Protein AF-A0A257WEP5-F1 (afdb_monomer)

Radius of gyration: 19.82 Å; Cα contacts (8 Å, |Δi|>4): 264; chains: 1; bounding box: 50×32×52 Å

Nearest PDB structures (foldseek):
  1iib-assembly1_A  TM=5.369E-01  e=1.988E-01  Escherichia coli K-12
  2wy2-assembly1_D  TM=5.117E-01  e=1.988E-01  Escherichia coli
  5i45-assembly1_A  TM=4.792E-01  e=7.765E-01  Francisella tularensis subsp. tularensis SCHU S4
  3wwn-assembly1_A-2  TM=3.788E-01  e=1.305E+00  Thermus thermophilus HB27
  7bv3-assembly1_A  TM=2.380E-01  e=6.820E-01  Siraitia grosvenorii

Mean predicted aligned error: 5.16 Å

Secondary structure (DSSP, 8-state):
-PEEEEEEE-S-HHHHHHHHHHHHHHHHHSTTTEEEEEEETTGGGGTT-TT--PPPTT-SS-EEEE---GGGGGTTTS---TTHHHHHHHHHHHTS-----SSS------HHHHHSPPHHHHTT--S--EEE--EE-TT-GGGPPPHHHHHHHHHHTTTTS-EEE---TTSEE-PPSSEE-

Sequence (181 aa):
MPQKLRLKCFLSPGDIVMLTAAVRDLHLSHPEKFVTDVRTSSDALWDNNPYVRRLPDDASDVDHFEVHYPLIQQSNQRPYHFIHGFAQYLEERLQIRIPLTAFRGDIHLSAEEKCWASQVAELGYSGPFWLIVAGGKFDFTAKWWNPAHYQHVVDHFWGRVPFVQVGEKAHWRTPLKRVGS

Structure (mmCIF, N/CA/C/O backbone):
data_AF-A0A257WEP5-F1
#
_entry.id   AF-A0A257WEP5-F1
#
loop_
_atom_site.group_PDB
_atom_site.id
_atom_site.type_symbol
_atom_site.label_atom_id
_atom_site.label_alt_id
_atom_site.label_comp_id
_atom_site.label_asym_id
_atom_site.label_entity_id
_atom_site.label_seq_id
_atom_site.pdbx_PDB_ins_code
_atom_site.Cartn_x
_atom_site.Cartn_y
_atom_site.Cartn_z
_atom_site.occupancy
_atom_site.B_iso_or_equiv
_atom_site.auth_seq_id
_atom_site.auth_comp_id
_atom_site.auth_asym_id
_atom_site.auth_atom_id
_atom_site.pdbx_PDB_model_num
ATOM 1 N N . MET A 1 1 ? -26.403 2.847 16.090 1.00 81.81 1 MET A N 1
ATOM 2 C CA . MET A 1 1 ? -25.888 3.469 14.850 1.00 81.81 1 MET A CA 1
ATOM 3 C C . MET A 1 1 ? -24.431 3.060 14.701 1.00 81.81 1 MET A C 1
ATOM 5 O O . MET A 1 1 ? -23.796 2.908 15.742 1.00 81.81 1 MET A O 1
ATOM 9 N N . PRO A 1 2 ? -23.920 2.838 13.480 1.00 93.62 2 PRO A N 1
ATOM 10 C CA . PRO A 1 2 ? -22.512 2.507 13.288 1.00 93.62 2 PRO A CA 1
ATOM 11 C C . PRO A 1 2 ? -21.614 3.675 13.708 1.00 93.62 2 PRO A C 1
ATOM 13 O O . PRO A 1 2 ? -21.941 4.834 13.450 1.00 93.62 2 PRO A O 1
ATOM 16 N N . GLN A 1 3 ? -20.480 3.367 14.329 1.00 96.50 3 GLN A N 1
ATOM 17 C CA . GLN A 1 3 ? -19.457 4.350 14.678 1.00 96.50 3 GLN A CA 1
ATOM 18 C C . GLN A 1 3 ? -18.684 4.753 13.416 1.00 96.50 3 GLN A C 1
ATOM 20 O O . GLN A 1 3 ? -18.233 3.894 12.657 1.00 96.50 3 GLN A O 1
ATOM 25 N N . LYS A 1 4 ? -18.525 6.055 13.166 1.00 97.75 4 LYS A N 1
ATOM 26 C CA . LYS A 1 4 ? -17.784 6.549 12.001 1.00 97.75 4 LYS A CA 1
ATOM 27 C C . LYS A 1 4 ? -16.321 6.759 12.366 1.00 97.75 4 LYS A C 1
ATOM 29 O O . LYS A 1 4 ? -16.017 7.462 13.323 1.00 97.75 4 LYS A O 1
ATOM 34 N N . LEU A 1 5 ? -15.423 6.180 11.580 1.00 97.81 5 LEU A N 1
ATOM 35 C CA . LEU A 1 5 ? -13.981 6.267 11.783 1.00 97.81 5 LEU A CA 1
ATOM 36 C C . LEU A 1 5 ? -13.343 6.959 10.581 1.00 97.81 5 LEU A C 1
ATOM 38 O O . LEU A 1 5 ? -13.644 6.599 9.446 1.00 97.81 5 LEU A O 1
ATOM 42 N N . ARG A 1 6 ? -12.409 7.883 10.810 1.00 97.69 6 ARG A N 1
ATOM 43 C CA . ARG A 1 6 ? -11.517 8.419 9.777 1.00 97.69 6 ARG A CA 1
ATOM 44 C C . ARG A 1 6 ? -10.071 8.087 10.107 1.00 97.69 6 ARG A C 1
ATOM 46 O O . ARG A 1 6 ? -9.479 8.666 11.017 1.00 97.69 6 ARG A O 1
ATOM 53 N N . LEU A 1 7 ? -9.501 7.185 9.319 1.00 97.88 7 LEU A N 1
ATOM 54 C CA . LEU A 1 7 ? -8.135 6.699 9.454 1.00 97.88 7 LEU A CA 1
ATOM 55 C C . LEU A 1 7 ? -7.200 7.515 8.555 1.00 97.88 7 LEU A C 1
ATOM 57 O O . LEU A 1 7 ? -7.349 7.529 7.335 1.00 97.88 7 LEU A O 1
ATOM 61 N N . LYS A 1 8 ? -6.229 8.206 9.149 1.00 97.50 8 LYS A N 1
ATOM 62 C CA . LYS A 1 8 ? -5.206 8.979 8.438 1.00 97.50 8 LYS A CA 1
ATOM 63 C C . LYS A 1 8 ? -3.880 8.225 8.462 1.00 97.50 8 LYS A C 1
ATOM 65 O O . LYS A 1 8 ? -3.419 7.848 9.535 1.00 97.50 8 LYS A O 1
ATOM 70 N N . CYS A 1 9 ? -3.262 8.016 7.302 1.00 96.88 9 CYS A N 1
ATOM 71 C CA . CYS A 1 9 ? -1.950 7.372 7.204 1.00 96.88 9 CYS A CA 1
ATOM 72 C C . CYS A 1 9 ? -1.184 7.874 5.973 1.00 96.88 9 CYS A C 1
ATOM 74 O O . CYS A 1 9 ? -1.486 7.500 4.843 1.00 96.88 9 CYS A O 1
ATOM 76 N N . PHE A 1 10 ? -0.168 8.711 6.186 1.00 95.50 10 PHE A N 1
ATOM 77 C CA . PHE A 1 10 ? 0.614 9.338 5.110 1.00 95.50 10 PHE A CA 1
ATOM 78 C C . PHE A 1 10 ? 1.976 8.661 4.884 1.00 95.50 10 PHE A C 1
ATOM 80 O O . PHE A 1 10 ? 2.953 9.305 4.509 1.00 95.50 10 PHE A O 1
ATOM 87 N N . LEU A 1 11 ? 2.047 7.353 5.143 1.00 93.12 11 LEU A N 1
ATOM 88 C CA . LEU A 1 11 ? 3.265 6.547 5.015 1.00 93.12 11 LEU A CA 1
ATOM 89 C C . LEU A 1 11 ? 3.455 6.040 3.579 1.00 93.12 11 LEU A C 1
ATOM 91 O O . LEU A 1 11 ? 2.902 6.609 2.643 1.00 93.12 11 LEU A O 1
ATOM 95 N N . SER A 1 12 ? 4.320 5.052 3.345 1.00 91.12 12 SER A N 1
ATOM 96 C CA . SER A 1 12 ? 4.567 4.582 1.978 1.00 91.12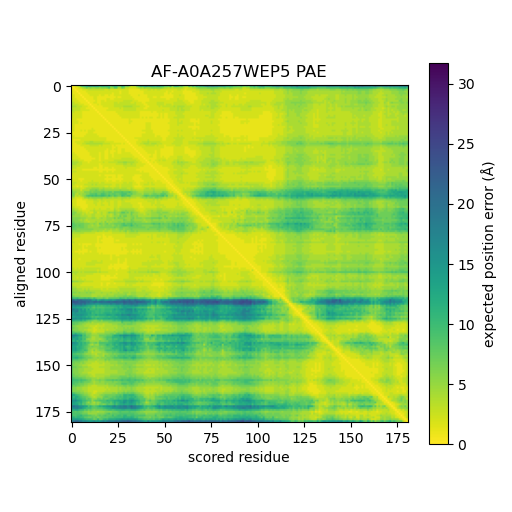 12 SER A CA 1
ATOM 97 C C . SER A 1 12 ? 3.403 3.728 1.447 1.00 91.12 12 SER A C 1
ATOM 99 O O . SER A 1 12 ? 2.673 3.140 2.247 1.00 91.12 12 SER A O 1
ATOM 101 N N . PRO A 1 13 ? 3.253 3.581 0.114 1.00 93.56 13 PRO A N 1
ATOM 102 C CA . PRO A 1 13 ? 2.218 2.723 -0.464 1.00 93.56 13 PRO A CA 1
ATOM 103 C C . PRO A 1 13 ? 2.243 1.294 0.101 1.00 93.56 13 PRO A C 1
ATOM 105 O O . PRO A 1 13 ? 1.196 0.721 0.379 1.00 93.56 13 PRO A O 1
ATOM 108 N N . GLY A 1 14 ? 3.435 0.734 0.342 1.00 92.88 14 GLY A N 1
ATOM 109 C CA . GLY A 1 14 ? 3.582 -0.604 0.925 1.00 92.88 14 GLY A CA 1
ATOM 110 C C . GLY A 1 14 ? 3.019 -0.716 2.346 1.00 92.88 14 GLY A C 1
ATOM 111 O O . GLY A 1 14 ? 2.432 -1.741 2.687 1.00 92.88 14 GLY A O 1
ATOM 112 N N . ASP A 1 15 ? 3.135 0.344 3.150 1.00 95.38 15 ASP A N 1
ATOM 113 C CA . ASP A 1 15 ? 2.540 0.394 4.490 1.00 95.38 15 ASP A CA 1
ATOM 114 C C . ASP A 1 15 ? 1.015 0.511 4.390 1.00 95.38 15 ASP A C 1
ATOM 116 O O . ASP A 1 15 ? 0.286 -0.200 5.077 1.00 95.38 15 ASP A O 1
ATOM 120 N N . ILE A 1 16 ? 0.517 1.348 3.476 1.00 97.38 16 I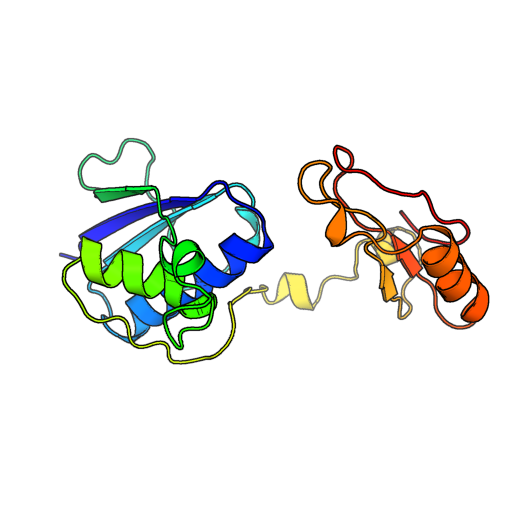LE A N 1
ATOM 121 C CA . ILE A 1 16 ? -0.924 1.526 3.248 1.00 97.38 16 ILE A CA 1
ATOM 122 C C . ILE A 1 16 ? -1.582 0.211 2.814 1.00 97.38 16 ILE A C 1
ATOM 124 O O . ILE A 1 16 ? -2.657 -0.110 3.312 1.00 97.38 16 ILE A O 1
ATOM 128 N N . VAL A 1 17 ? -0.924 -0.604 1.983 1.00 97.50 17 VAL A N 1
ATOM 129 C CA . VAL A 1 17 ? -1.424 -1.948 1.631 1.00 97.50 17 VAL A CA 1
ATOM 130 C C . VAL A 1 17 ? -1.576 -2.841 2.872 1.00 97.50 17 VAL A C 1
ATOM 132 O O . VAL A 1 17 ? -2.491 -3.654 2.937 1.00 97.50 17 VAL A O 1
ATOM 135 N N . MET A 1 18 ? -0.735 -2.702 3.900 1.00 97.62 18 MET A N 1
ATOM 136 C CA . MET A 1 18 ? -0.940 -3.434 5.160 1.00 97.62 18 MET A CA 1
ATOM 137 C C . MET A 1 18 ? -2.101 -2.872 5.985 1.00 97.62 18 MET A C 1
ATOM 139 O O . MET A 1 18 ? -2.792 -3.638 6.657 1.00 97.62 18 MET A O 1
ATOM 143 N N . LEU A 1 19 ? -2.365 -1.564 5.914 1.00 98.19 19 LEU A N 1
ATOM 144 C CA . LEU A 1 19 ? -3.546 -0.965 6.541 1.00 98.19 19 LEU A CA 1
ATOM 145 C C . LEU A 1 19 ? -4.848 -1.520 5.939 1.00 98.19 19 LEU A C 1
ATOM 147 O O . LEU A 1 19 ? -5.811 -1.719 6.682 1.00 98.19 19 LEU A O 1
ATOM 151 N N . THR A 1 20 ? -4.885 -1.844 4.640 1.00 98.31 20 THR A N 1
ATOM 152 C CA . THR A 1 20 ? -6.089 -2.430 4.021 1.00 98.31 20 THR A CA 1
ATOM 153 C C . THR A 1 20 ? -6.445 -3.800 4.611 1.00 98.31 20 THR A C 1
ATOM 155 O O . THR A 1 20 ? -7.627 -4.074 4.807 1.00 98.31 20 THR A O 1
ATOM 158 N N . ALA A 1 21 ? -5.458 -4.607 5.028 1.00 98.19 21 ALA A N 1
ATOM 159 C CA . ALA A 1 21 ? -5.703 -5.861 5.753 1.00 98.19 21 ALA A CA 1
ATOM 160 C C . ALA A 1 21 ? -6.408 -5.628 7.100 1.00 98.19 21 ALA A C 1
ATOM 162 O O . ALA A 1 21 ? -7.375 -6.315 7.425 1.00 98.19 21 ALA A O 1
ATOM 163 N N . ALA A 1 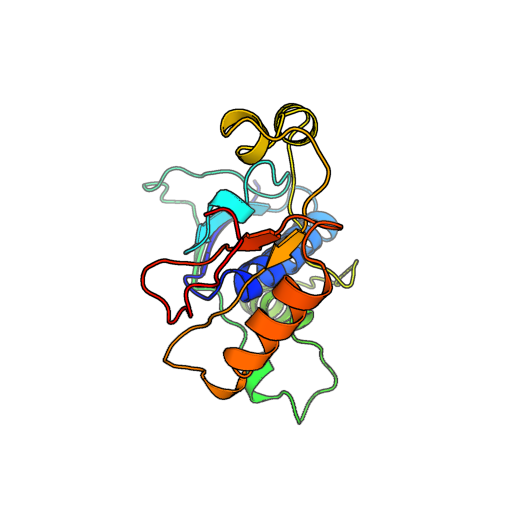22 ? -5.953 -4.631 7.867 1.00 98.12 22 ALA A N 1
ATOM 164 C CA . ALA A 1 22 ? -6.561 -4.286 9.150 1.00 98.12 22 ALA A CA 1
ATOM 165 C C . ALA A 1 22 ? -7.998 -3.766 8.982 1.00 98.12 22 ALA A C 1
ATOM 167 O O . ALA A 1 22 ? -8.867 -4.115 9.777 1.00 98.12 22 ALA A O 1
ATOM 168 N N . VAL A 1 23 ? -8.264 -2.972 7.938 1.00 98.31 23 VAL A N 1
ATOM 169 C CA . VAL A 1 23 ? -9.617 -2.478 7.636 1.00 98.31 23 VAL A CA 1
ATOM 170 C C . VAL A 1 23 ? -10.537 -3.609 7.177 1.00 98.31 23 VAL A C 1
ATOM 172 O O . VAL A 1 23 ? -11.643 -3.713 7.700 1.00 98.31 23 VAL A O 1
ATOM 175 N N . ARG A 1 24 ? -10.091 -4.496 6.274 1.00 98.62 24 ARG A N 1
ATOM 176 C CA . ARG A 1 24 ? -10.857 -5.698 5.902 1.00 98.62 24 ARG A CA 1
ATOM 177 C C . ARG A 1 24 ? -11.272 -6.464 7.154 1.00 98.62 24 ARG A C 1
ATOM 179 O O . ARG A 1 24 ? -12.453 -6.723 7.365 1.00 98.62 24 ARG A O 1
ATOM 186 N N . ASP A 1 25 ? -10.302 -6.812 7.994 1.00 98.56 25 ASP A N 1
ATOM 187 C CA . ASP A 1 25 ? -10.548 -7.700 9.126 1.00 98.56 25 ASP A CA 1
ATOM 188 C C . ASP A 1 25 ? -11.327 -7.009 10.258 1.00 98.56 25 ASP A C 1
ATOM 190 O O . ASP A 1 25 ? -12.069 -7.675 10.981 1.00 98.56 25 ASP A O 1
ATOM 194 N N . LEU A 1 26 ? -11.273 -5.674 10.361 1.00 98.50 26 LEU A N 1
ATOM 195 C CA . LEU A 1 26 ? -12.170 -4.888 11.215 1.00 98.50 26 LEU A CA 1
ATOM 196 C C . LEU A 1 26 ? -13.635 -5.096 10.812 1.00 98.50 26 LEU A C 1
ATOM 198 O O . LEU A 1 26 ? -14.471 -5.382 11.668 1.00 98.50 26 LEU A O 1
ATOM 202 N N . HIS A 1 27 ? -13.942 -4.985 9.519 1.00 98.44 27 HIS A N 1
ATOM 203 C CA . HIS A 1 27 ? -15.311 -5.118 9.009 1.00 98.44 27 HIS A CA 1
ATOM 204 C C . HIS A 1 27 ? -15.801 -6.564 8.984 1.00 98.44 27 HIS A C 1
ATOM 206 O O . HIS A 1 27 ? -16.978 -6.808 9.237 1.00 98.44 27 HIS A O 1
ATOM 212 N N . LEU A 1 28 ? -14.911 -7.531 8.742 1.00 98.19 28 LEU A N 1
ATOM 213 C CA . LEU A 1 28 ? -15.260 -8.952 8.828 1.00 98.19 28 LEU A CA 1
ATOM 214 C C . LEU A 1 28 ? -15.554 -9.393 10.267 1.00 98.19 28 LEU A C 1
ATOM 216 O O . LEU A 1 28 ? -16.472 -10.181 10.485 1.00 98.19 28 LEU A O 1
ATOM 220 N N . SER A 1 29 ? -14.790 -8.903 11.250 1.00 98.19 29 SER A N 1
ATOM 221 C CA . SER A 1 29 ? -14.983 -9.283 12.658 1.00 98.19 29 SER A CA 1
ATOM 222 C C . SER A 1 29 ? -16.066 -8.477 13.377 1.00 98.19 29 SER A C 1
ATOM 224 O O . SER A 1 29 ? -16.624 -8.965 14.359 1.00 98.19 29 SER A O 1
ATOM 226 N N . HIS A 1 30 ? -16.410 -7.285 12.875 1.00 97.94 30 HIS A N 1
ATOM 227 C CA . HIS A 1 30 ? -17.481 -6.439 13.416 1.00 97.94 30 HIS A CA 1
ATOM 228 C C . HIS A 1 30 ? -18.417 -5.914 12.314 1.00 97.94 30 HIS A C 1
ATOM 230 O O . HIS A 1 30 ? -18.426 -4.704 12.050 1.00 97.94 30 HIS A O 1
ATOM 236 N N . PRO A 1 31 ? -19.225 -6.788 11.681 1.00 97.25 31 PRO A N 1
ATOM 237 C CA . PRO A 1 31 ? -20.124 -6.386 10.605 1.00 97.25 31 PRO A CA 1
ATOM 238 C C . PRO A 1 31 ? -21.047 -5.244 11.030 1.00 97.25 31 PRO A C 1
ATOM 240 O O . PRO A 1 31 ? -21.599 -5.260 12.130 1.00 97.25 31 PRO A O 1
ATOM 243 N N . GLU A 1 32 ? -21.191 -4.241 10.160 1.00 95.56 32 GLU A N 1
ATOM 244 C CA . GLU A 1 32 ? -22.099 -3.091 10.325 1.00 95.56 32 GLU A CA 1
ATOM 245 C C . GLU A 1 32 ? -21.853 -2.216 11.569 1.00 95.56 32 GLU A C 1
ATOM 247 O O . GLU A 1 32 ? -22.587 -1.256 11.810 1.00 95.56 32 GLU A O 1
ATOM 252 N N . LYS A 1 33 ? -20.809 -2.491 12.359 1.00 97.62 33 LYS A N 1
ATOM 253 C CA . LYS A 1 33 ? -20.483 -1.712 13.559 1.00 97.62 33 LYS A CA 1
ATOM 254 C C . LYS A 1 33 ? -19.786 -0.397 13.224 1.00 97.62 33 LYS A C 1
ATOM 256 O O . LYS A 1 33 ? -19.921 0.570 13.974 1.00 97.62 33 LYS A O 1
ATOM 261 N N . PHE A 1 34 ? -19.065 -0.356 12.105 1.00 97.88 34 PHE A N 1
ATOM 262 C CA . PHE A 1 34 ? -18.237 0.775 11.707 1.00 97.88 34 PHE A CA 1
ATOM 263 C C . PHE A 1 34 ? -18.582 1.278 10.306 1.00 97.88 34 PHE A C 1
ATOM 265 O O . PHE A 1 34 ? -18.922 0.505 9.415 1.00 97.88 34 PHE A O 1
ATOM 272 N N . VAL A 1 35 ? -18.435 2.585 10.095 1.00 97.69 35 VAL A N 1
ATOM 273 C CA . VAL A 1 35 ? -18.309 3.192 8.764 1.00 97.69 35 VAL A CA 1
ATOM 274 C C . VAL A 1 35 ? -16.918 3.798 8.690 1.00 97.69 35 VAL A C 1
ATOM 276 O O . VAL A 1 35 ? -16.618 4.741 9.419 1.00 97.69 35 VAL A O 1
ATOM 279 N N . THR A 1 36 ? -16.057 3.243 7.841 1.00 98.00 36 THR A N 1
ATOM 280 C CA . THR A 1 36 ? -14.642 3.621 7.794 1.00 98.00 36 THR A CA 1
ATOM 281 C C . THR A 1 36 ? -14.347 4.492 6.586 1.00 98.00 36 THR A C 1
ATOM 283 O O . THR A 1 36 ? -14.645 4.133 5.453 1.00 98.00 36 THR A O 1
ATOM 286 N N . ASP A 1 37 ? -13.709 5.621 6.844 1.00 97.88 37 ASP A N 1
ATOM 287 C CA . ASP A 1 37 ? -13.145 6.535 5.867 1.00 97.88 37 ASP A CA 1
ATOM 288 C C . ASP A 1 37 ? -11.622 6.559 6.010 1.00 97.88 37 ASP A C 1
ATOM 290 O O . ASP A 1 37 ? -11.087 6.399 7.110 1.00 97.88 37 ASP A O 1
ATOM 294 N N . VAL A 1 38 ? -10.913 6.793 4.911 1.00 97.62 38 VAL A N 1
ATOM 295 C CA . VAL A 1 38 ? -9.447 6.796 4.872 1.00 97.62 38 VAL A CA 1
ATOM 296 C C . VAL A 1 38 ? -8.920 8.074 4.220 1.00 97.62 38 VAL A C 1
ATOM 298 O O . VAL A 1 38 ? -9.535 8.645 3.317 1.00 97.62 38 VAL A O 1
ATOM 301 N N . ARG A 1 39 ? -7.785 8.572 4.714 1.00 96.25 39 ARG A N 1
ATOM 302 C CA . ARG A 1 39 ? -7.027 9.691 4.133 1.00 96.25 39 ARG A CA 1
ATOM 303 C C . ARG A 1 39 ? -5.559 9.297 4.107 1.00 96.25 39 ARG A C 1
ATOM 305 O O . ARG A 1 39 ? -4.937 9.190 5.166 1.00 96.25 39 ARG A O 1
ATOM 312 N N . THR A 1 40 ? -5.014 9.049 2.927 1.00 96.62 40 THR A N 1
ATOM 313 C CA . THR A 1 40 ? -3.680 8.471 2.792 1.00 96.62 40 THR A CA 1
ATOM 314 C C . THR A 1 40 ? -2.838 9.171 1.733 1.00 96.62 40 THR A C 1
ATOM 316 O O . THR A 1 40 ? -3.324 9.971 0.943 1.00 96.62 40 THR A O 1
ATOM 319 N N . SER A 1 41 ? -1.537 8.888 1.716 1.00 93.88 41 SER A N 1
ATOM 320 C CA . SER A 1 41 ? -0.633 9.357 0.653 1.00 93.88 41 SER A CA 1
ATOM 321 C C . SER A 1 41 ? -0.811 8.586 -0.666 1.00 93.88 41 SER A C 1
ATOM 323 O O . SER A 1 41 ? -0.173 8.913 -1.663 1.00 93.88 41 SER A O 1
ATOM 325 N N . SER A 1 42 ? -1.624 7.525 -0.682 1.00 93.50 42 SER A N 1
ATOM 326 C CA . SER A 1 42 ? -1.859 6.651 -1.837 1.00 93.50 42 SER A CA 1
ATOM 327 C C . SER A 1 42 ? -3.335 6.262 -1.904 1.00 93.50 42 SER A C 1
ATOM 329 O O . SER A 1 42 ? -3.679 5.084 -1.849 1.00 93.50 42 SER A O 1
ATOM 331 N N . ASP A 1 43 ? -4.202 7.275 -1.997 1.00 93.62 43 ASP A N 1
ATOM 332 C CA . ASP A 1 43 ? -5.661 7.113 -1.932 1.00 93.62 43 ASP A CA 1
ATOM 333 C C . ASP A 1 43 ? -6.207 6.143 -2.990 1.00 93.62 43 ASP A C 1
ATOM 335 O O . ASP A 1 43 ? -7.094 5.358 -2.670 1.00 93.62 43 ASP A O 1
ATOM 339 N N . ALA A 1 44 ? -5.602 6.093 -4.181 1.00 94.00 44 ALA A N 1
ATOM 340 C CA . ALA A 1 44 ? -6.001 5.175 -5.253 1.00 94.00 44 ALA A CA 1
ATOM 341 C C . ALA A 1 44 ? -5.917 3.681 -4.872 1.00 94.00 44 ALA A C 1
ATOM 343 O O . ALA A 1 44 ? -6.590 2.847 -5.465 1.00 94.00 44 ALA A O 1
ATOM 344 N N . LEU A 1 45 ? -5.129 3.304 -3.853 1.00 96.31 45 LEU A N 1
ATOM 345 C CA . LEU A 1 45 ? -5.105 1.918 -3.355 1.00 96.31 45 LEU A CA 1
ATOM 346 C C . LEU A 1 45 ? -6.433 1.488 -2.713 1.00 96.31 45 LEU A C 1
ATOM 348 O O . LEU A 1 45 ? -6.676 0.293 -2.538 1.00 96.31 45 LEU A O 1
ATOM 352 N N . TRP A 1 46 ? -7.262 2.455 -2.326 1.00 97.31 46 TRP A N 1
ATOM 353 C CA . TRP A 1 46 ? -8.557 2.238 -1.695 1.00 97.31 46 TRP A CA 1
ATOM 354 C C . TRP A 1 46 ? -9.722 2.309 -2.676 1.00 97.31 46 TRP A C 1
ATOM 356 O O . TRP A 1 46 ? -10.862 2.071 -2.268 1.00 97.31 46 TRP A O 1
ATOM 366 N N . ASP A 1 47 ? -9.458 2.607 -3.948 1.00 95.56 47 ASP A N 1
ATOM 367 C CA . ASP A 1 47 ? -10.491 2.617 -4.972 1.00 95.56 47 ASP A CA 1
ATOM 368 C C . ASP A 1 47 ? -11.168 1.244 -5.040 1.00 95.56 47 ASP A C 1
ATOM 370 O O . ASP A 1 47 ? -10.545 0.194 -4.866 1.00 95.56 47 ASP A O 1
ATOM 374 N N . ASN A 1 48 ? -12.493 1.263 -5.201 1.00 96.69 48 ASN A N 1
ATOM 375 C CA . ASN A 1 48 ? -13.356 0.078 -5.228 1.00 96.69 48 ASN A CA 1
ATOM 376 C C . ASN A 1 48 ? -13.274 -0.838 -3.989 1.00 96.69 48 ASN A C 1
ATOM 378 O O . ASN A 1 48 ? -13.811 -1.950 -4.012 1.00 96.69 48 ASN A O 1
ATOM 382 N N . ASN A 1 49 ? -12.627 -0.411 -2.900 1.00 97.94 49 ASN A N 1
ATOM 383 C CA . ASN A 1 49 ? -12.536 -1.216 -1.692 1.00 97.94 49 ASN A CA 1
ATOM 384 C C . ASN A 1 49 ? -13.901 -1.230 -0.966 1.00 97.94 49 ASN A C 1
ATOM 386 O O . ASN A 1 49 ? -14.404 -0.175 -0.577 1.00 97.94 49 ASN A O 1
ATOM 390 N N . PRO A 1 50 ? -14.521 -2.408 -0.756 1.00 97.31 50 PRO A N 1
ATOM 391 C CA . PRO A 1 50 ? -15.889 -2.507 -0.242 1.00 97.31 50 PRO A CA 1
ATOM 392 C C . PRO A 1 50 ? -16.022 -2.127 1.239 1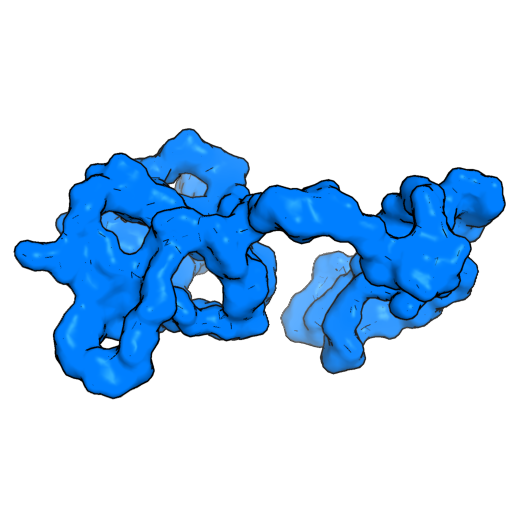.00 97.31 50 PRO A C 1
ATOM 394 O O . PRO A 1 50 ? -17.137 -1.957 1.728 1.00 97.31 50 PRO A O 1
ATOM 397 N N . TYR A 1 51 ? -14.906 -2.005 1.959 1.00 98.00 51 TYR A N 1
ATOM 398 C CA . TYR A 1 51 ? -14.878 -1.739 3.398 1.00 98.00 51 TYR A CA 1
ATOM 399 C C . TYR A 1 51 ? -14.706 -0.257 3.741 1.00 98.00 51 TYR A C 1
ATOM 401 O O . TYR A 1 51 ? -14.690 0.108 4.918 1.00 98.00 51 TYR A O 1
ATOM 409 N N . VAL A 1 52 ? -14.565 0.609 2.736 1.00 97.62 52 VAL A N 1
ATOM 410 C CA . VAL A 1 52 ? -14.384 2.047 2.943 1.00 97.62 52 VAL A CA 1
ATOM 411 C C . VAL A 1 52 ? -15.475 2.855 2.261 1.00 97.62 52 VAL A C 1
ATOM 413 O O . VAL A 1 52 ? -16.025 2.487 1.225 1.00 97.62 52 VAL A O 1
ATOM 416 N N . ARG A 1 53 ? -15.792 4.000 2.857 1.00 95.62 53 ARG A N 1
ATOM 417 C CA . ARG A 1 53 ? -16.707 4.992 2.305 1.00 95.62 53 ARG A CA 1
ATOM 418 C C . ARG A 1 53 ? -16.168 6.379 2.612 1.00 95.62 53 ARG A C 1
ATOM 420 O O . ARG A 1 53 ? -15.892 6.692 3.767 1.00 95.62 53 ARG A O 1
ATOM 427 N N . ARG A 1 54 ? -16.095 7.234 1.590 1.00 94.38 54 ARG A N 1
ATOM 428 C CA . ARG A 1 54 ? -15.740 8.643 1.778 1.00 94.38 54 ARG A CA 1
ATOM 429 C C . ARG A 1 54 ? -16.796 9.319 2.653 1.00 94.38 54 ARG A C 1
ATOM 431 O O . ARG A 1 54 ? -17.975 9.334 2.304 1.00 94.38 54 ARG A O 1
ATOM 438 N N . LEU A 1 55 ? -16.375 9.871 3.786 1.00 95.19 55 LEU A N 1
ATOM 439 C CA . LEU A 1 55 ? -17.226 10.694 4.645 1.00 95.19 55 LEU A CA 1
ATOM 440 C C . LEU A 1 55 ? -16.999 12.185 4.337 1.00 95.19 55 LEU A C 1
ATOM 442 O O . LEU A 1 55 ? -15.893 12.532 3.903 1.00 95.19 55 LEU A O 1
ATOM 446 N N . PRO A 1 56 ? -17.991 13.066 4.586 1.00 93.31 56 PRO A N 1
ATOM 447 C CA . PRO A 1 56 ? -17.824 14.516 4.460 1.00 93.31 56 PRO A CA 1
ATOM 448 C C . PRO A 1 56 ? -16.675 15.024 5.331 1.00 93.31 56 PRO A C 1
ATOM 450 O O . PRO A 1 56 ? -16.462 14.527 6.442 1.00 93.31 56 PRO A O 1
ATOM 453 N N . ASP A 1 57 ? -15.897 15.980 4.834 1.00 89.19 57 ASP A N 1
ATOM 454 C CA . ASP A 1 57 ? -14.718 16.469 5.557 1.00 89.19 57 ASP A CA 1
ATOM 455 C C . ASP A 1 57 ? -15.092 17.251 6.829 1.00 89.19 57 ASP A C 1
ATOM 457 O O . ASP A 1 57 ? -14.340 17.214 7.800 1.00 89.19 57 ASP A O 1
ATOM 461 N N . ASP A 1 58 ? -16.278 17.857 6.854 1.00 88.75 58 ASP A N 1
ATOM 462 C CA . ASP A 1 58 ? -16.861 18.650 7.942 1.00 88.75 58 ASP A CA 1
ATOM 463 C C . ASP A 1 58 ? -17.777 17.851 8.891 1.00 88.75 58 ASP A C 1
ATOM 465 O O . ASP A 1 58 ? -18.402 18.426 9.783 1.00 88.75 58 ASP A O 1
ATOM 469 N N . ALA A 1 59 ? -17.860 16.527 8.730 1.00 87.88 59 ALA A N 1
ATOM 470 C CA . ALA A 1 59 ? -18.670 15.682 9.601 1.00 87.88 59 ALA A CA 1
ATOM 471 C C . ALA A 1 59 ? -18.150 15.723 11.051 1.00 87.88 59 ALA A C 1
ATOM 473 O O . ALA A 1 59 ? -17.025 15.312 11.332 1.00 87.88 59 ALA A O 1
ATOM 474 N N . SER A 1 60 ? -18.990 16.196 11.974 1.00 87.38 60 SER A N 1
ATOM 475 C CA . SER A 1 60 ? -18.654 16.338 13.396 1.00 87.38 60 SER A CA 1
ATOM 476 C C . SER A 1 60 ? -18.771 15.036 14.195 1.00 87.38 60 SER A C 1
ATOM 478 O O . SER A 1 60 ? -18.255 14.956 15.306 1.00 87.38 60 SER A O 1
ATOM 480 N N . ASP A 1 61 ? -19.424 14.012 13.641 1.00 93.25 61 ASP A N 1
ATOM 481 C CA . ASP A 1 61 ? -19.684 12.722 14.285 1.00 93.25 61 ASP A CA 1
ATOM 482 C C . ASP A 1 61 ? -18.718 11.619 13.822 1.00 93.25 61 ASP A C 1
ATOM 484 O O . ASP A 1 61 ? -19.120 10.472 13.622 1.00 93.25 61 ASP A O 1
ATOM 488 N N . VAL A 1 62 ? -17.445 11.970 13.611 1.00 96.19 62 VAL A N 1
ATOM 489 C CA . VAL A 1 62 ? -16.408 11.062 13.101 1.00 96.19 62 VAL A CA 1
ATOM 490 C C . VAL A 1 62 ? -15.213 11.030 14.043 1.00 96.19 62 VAL A C 1
ATOM 492 O O . VAL A 1 62 ? -14.600 12.057 14.321 1.00 96.19 62 VAL A O 1
ATOM 495 N N . ASP A 1 63 ? -14.825 9.833 14.474 1.00 95.50 63 ASP A N 1
ATOM 496 C CA . ASP A 1 63 ? -13.616 9.646 15.266 1.00 95.50 63 ASP A CA 1
ATOM 497 C C . ASP A 1 63 ? -12.387 9.621 14.358 1.00 95.50 63 ASP A C 1
ATOM 499 O O . ASP A 1 63 ? -12.275 8.811 13.434 1.00 95.50 63 ASP A O 1
ATOM 503 N N . HIS A 1 64 ? -11.437 10.511 14.628 1.00 95.31 64 HIS A N 1
ATOM 504 C CA . HIS A 1 64 ? -10.224 10.650 13.833 1.00 95.31 64 HIS A CA 1
ATOM 505 C C . HIS A 1 64 ? -9.051 9.899 14.462 1.00 95.31 64 HIS A C 1
ATOM 507 O O . HIS A 1 64 ? -8.662 10.170 15.597 1.00 95.31 64 HIS A O 1
ATOM 513 N N . PHE A 1 65 ? -8.422 9.023 13.681 1.00 95.44 65 PHE A N 1
ATOM 514 C CA . PHE A 1 65 ? -7.220 8.300 14.081 1.00 95.44 65 PHE A CA 1
ATOM 515 C C . PHE A 1 65 ? -6.092 8.588 13.103 1.00 95.44 65 PHE A C 1
ATOM 517 O O . PHE A 1 65 ? -6.204 8.289 11.917 1.00 95.44 65 PHE A O 1
ATOM 524 N N . GLU A 1 66 ? -4.987 9.128 13.601 1.00 96.44 66 GLU A N 1
ATOM 525 C CA . GLU A 1 66 ? -3.711 9.011 12.905 1.00 96.44 66 GLU A CA 1
ATOM 526 C C . GLU A 1 66 ? -3.160 7.618 13.199 1.00 96.44 66 GLU A C 1
ATOM 528 O O . GLU A 1 66 ? -2.851 7.287 14.344 1.00 96.44 66 GLU A O 1
ATOM 533 N N . VAL A 1 67 ? -3.172 6.749 12.191 1.00 95.31 67 VAL A N 1
ATOM 534 C CA . VAL A 1 67 ? -2.914 5.328 12.408 1.00 95.31 67 VAL A CA 1
ATOM 535 C C . VAL A 1 67 ? -1.418 5.068 12.355 1.00 95.31 67 VAL A C 1
ATOM 537 O O . VAL A 1 67 ? -0.736 5.423 11.392 1.00 95.31 67 VAL A O 1
ATOM 540 N N . HIS A 1 68 ? -0.922 4.387 13.381 1.00 92.06 68 HIS A N 1
ATOM 541 C CA . HIS A 1 68 ? 0.479 4.013 13.514 1.00 92.06 68 HIS A CA 1
ATOM 542 C C . HIS A 1 68 ? 0.624 2.491 13.633 1.00 92.06 68 HIS A C 1
ATOM 544 O O . HIS A 1 68 ? -0.350 1.767 13.822 1.00 92.06 68 HIS A O 1
ATOM 550 N N . TYR A 1 69 ? 1.864 2.005 13.567 1.00 91.50 69 TYR A N 1
ATOM 551 C CA . TYR A 1 69 ? 2.216 0.610 13.849 1.00 91.50 69 TYR A CA 1
ATOM 552 C C . TYR A 1 69 ? 3.413 0.531 14.814 1.00 91.50 69 TYR A C 1
ATOM 554 O O . TYR A 1 69 ? 4.518 0.166 14.415 1.00 91.50 69 TYR A O 1
ATOM 562 N N . PRO A 1 70 ? 3.241 0.827 16.116 1.00 90.25 70 PRO A N 1
ATOM 563 C CA . PRO A 1 70 ? 4.338 0.751 17.091 1.00 90.25 70 PRO A CA 1
ATOM 564 C C . PRO A 1 70 ? 5.062 -0.607 17.110 1.00 90.25 70 PRO A C 1
ATOM 566 O O . PRO A 1 70 ? 6.231 -0.681 17.486 1.00 90.25 70 PRO A O 1
ATOM 569 N N . LEU A 1 71 ? 4.393 -1.665 16.634 1.00 91.19 71 LEU A N 1
ATOM 570 C CA . LEU A 1 71 ? 4.932 -3.013 16.476 1.00 91.19 71 LEU A CA 1
ATOM 571 C C . LEU A 1 71 ? 6.305 -3.071 15.782 1.00 91.19 71 LEU A C 1
ATOM 573 O O . LEU A 1 71 ? 7.110 -3.928 16.138 1.00 91.19 71 LEU A O 1
ATOM 577 N N . ILE A 1 72 ? 6.615 -2.177 14.835 1.00 86.75 72 ILE A N 1
ATOM 578 C CA . ILE A 1 72 ? 7.917 -2.199 14.138 1.00 86.75 72 ILE A CA 1
ATOM 579 C C . ILE A 1 72 ? 9.105 -2.049 15.102 1.00 86.75 72 ILE A C 1
ATOM 581 O O . ILE A 1 72 ? 10.156 -2.656 14.890 1.00 86.75 72 ILE A O 1
ATOM 585 N N . GLN A 1 73 ? 8.903 -1.325 16.208 1.00 90.12 73 GLN A N 1
ATOM 586 C CA . GLN A 1 73 ? 9.904 -1.115 17.259 1.00 90.12 73 GLN A CA 1
ATOM 587 C C . GLN A 1 73 ? 10.129 -2.361 18.132 1.00 90.12 73 GLN A C 1
ATOM 589 O O . GLN A 1 73 ? 11.017 -2.381 18.977 1.00 90.12 73 GLN A O 1
ATOM 594 N N . GLN A 1 74 ? 9.322 -3.405 17.931 1.00 90.25 74 GLN A N 1
ATOM 595 C CA . GLN A 1 74 ? 9.353 -4.672 18.664 1.00 90.25 74 GLN A CA 1
ATOM 596 C C . GLN A 1 74 ? 9.628 -5.858 17.721 1.00 90.25 74 GLN A C 1
ATOM 598 O O . GLN A 1 74 ? 9.403 -7.012 18.090 1.00 90.25 74 GLN A O 1
ATOM 603 N N . SER A 1 75 ? 10.117 -5.588 16.504 1.00 87.44 75 SER A N 1
ATOM 604 C CA . SER A 1 75 ? 10.326 -6.583 15.438 1.00 87.44 75 SER A CA 1
ATOM 605 C C . SER A 1 75 ? 11.288 -7.720 15.805 1.00 87.44 75 SER A C 1
ATOM 607 O O . SER A 1 75 ? 11.192 -8.804 15.238 1.00 87.44 75 SER A O 1
ATOM 609 N N . ASN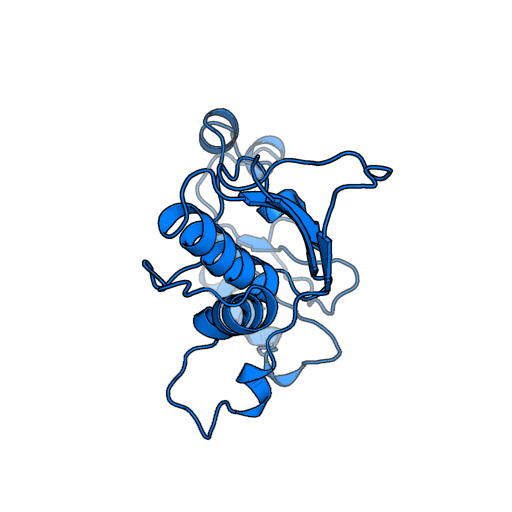 A 1 76 ? 12.178 -7.510 16.779 1.00 90.12 76 ASN A N 1
ATOM 610 C CA . ASN A 1 76 ? 13.092 -8.522 17.317 1.00 90.12 76 ASN A CA 1
ATOM 611 C C . ASN A 1 76 ? 12.663 -9.095 18.682 1.00 90.12 76 ASN A C 1
ATOM 613 O O . ASN A 1 76 ? 13.392 -9.895 19.261 1.00 90.12 76 ASN A O 1
ATOM 617 N N . GLN A 1 77 ? 11.519 -8.667 19.218 1.00 94.50 77 GLN A N 1
ATOM 618 C CA . GLN A 1 77 ? 11.061 -9.009 20.572 1.00 94.50 77 GLN A CA 1
ATOM 619 C C . GLN A 1 77 ? 9.758 -9.802 20.568 1.00 94.50 77 GLN A C 1
ATOM 621 O O . GLN A 1 77 ? 9.515 -10.589 21.481 1.00 94.50 77 GLN A O 1
ATOM 626 N N . ARG A 1 78 ? 8.900 -9.599 19.564 1.00 93.69 78 ARG A N 1
ATOM 627 C CA . ARG A 1 78 ? 7.601 -10.269 19.477 1.00 93.69 78 ARG A CA 1
ATOM 628 C C . ARG A 1 78 ? 7.450 -11.026 18.161 1.00 93.69 78 ARG A C 1
ATOM 630 O O . ARG A 1 78 ? 7.899 -10.541 17.127 1.00 93.69 78 ARG A O 1
ATOM 637 N N . PRO A 1 79 ? 6.747 -12.171 18.165 1.00 93.69 79 PRO A N 1
ATOM 638 C CA . PRO A 1 79 ? 6.604 -13.029 16.992 1.00 93.69 79 PRO A C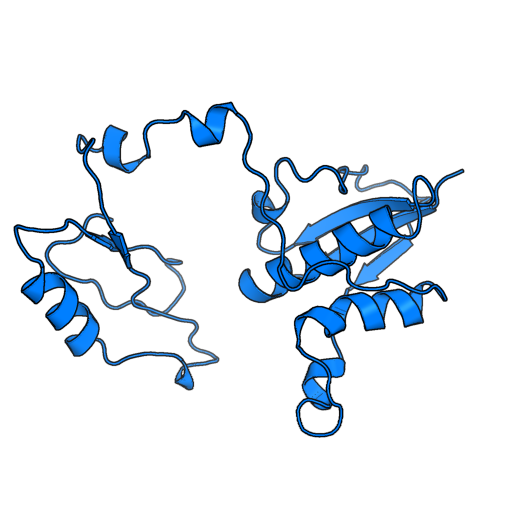A 1
ATOM 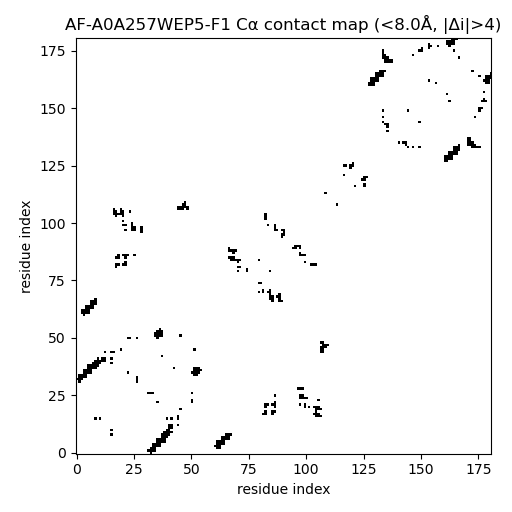639 C C . PRO A 1 79 ? 5.486 -12.548 16.048 1.00 93.69 79 PRO A C 1
ATOM 641 O O . PRO A 1 79 ? 4.683 -13.347 15.577 1.00 93.69 79 PRO A O 1
ATOM 644 N N . TYR A 1 80 ? 5.389 -11.240 15.791 1.00 94.75 80 TYR A N 1
ATOM 645 C CA . TYR A 1 80 ? 4.348 -10.683 14.925 1.00 94.75 80 TYR A CA 1
ATOM 646 C C . TYR A 1 80 ? 4.934 -10.133 13.631 1.00 94.75 80 TYR A C 1
ATOM 648 O O . TYR A 1 80 ? 5.847 -9.312 13.628 1.00 94.75 80 TYR A O 1
ATOM 656 N N . HIS A 1 81 ? 4.338 -10.548 12.517 1.00 95.06 81 HIS A N 1
ATOM 657 C CA . HIS A 1 81 ? 4.604 -9.959 11.210 1.00 95.06 81 HIS A CA 1
ATOM 658 C C . HIS A 1 81 ? 4.024 -8.539 11.110 1.00 95.06 81 HIS A C 1
ATOM 660 O O . HIS A 1 81 ? 2.999 -8.253 11.731 1.00 95.06 81 HIS A O 1
ATOM 666 N N . PHE A 1 82 ? 4.613 -7.688 10.265 1.00 95.06 82 PHE A N 1
ATOM 667 C CA . PHE A 1 82 ? 4.195 -6.295 10.060 1.00 95.06 82 PHE A CA 1
ATOM 668 C C . PHE A 1 82 ? 2.695 -6.126 9.765 1.00 95.06 82 PHE A C 1
ATOM 670 O O . PHE A 1 82 ? 2.083 -5.182 10.255 1.00 95.06 82 PHE A O 1
ATOM 677 N N . ILE A 1 83 ? 2.078 -7.081 9.062 1.00 96.44 83 ILE A N 1
ATOM 678 C CA . ILE A 1 83 ? 0.632 -7.085 8.775 1.00 96.44 83 ILE A CA 1
ATOM 679 C C . ILE A 1 83 ? -0.249 -6.945 10.035 1.00 96.44 83 ILE A C 1
ATOM 681 O O . ILE A 1 83 ? -1.339 -6.390 9.965 1.00 96.44 83 ILE A O 1
ATOM 685 N N . HIS A 1 84 ? 0.235 -7.379 11.205 1.00 96.94 84 HIS A N 1
ATOM 686 C CA . HIS A 1 84 ? -0.476 -7.247 12.482 1.00 96.94 84 HIS A CA 1
ATOM 687 C C . HIS A 1 84 ? -0.404 -5.837 13.074 1.00 96.94 84 HIS A C 1
ATOM 689 O O . HIS A 1 84 ? -1.184 -5.523 13.967 1.00 96.94 84 HIS A O 1
ATOM 695 N N . GLY A 1 85 ? 0.528 -4.993 12.624 1.00 96.81 85 GLY A N 1
ATOM 696 C CA . GLY A 1 85 ? 0.859 -3.729 13.282 1.00 96.81 85 GLY A CA 1
ATOM 697 C C . GLY A 1 85 ? -0.325 -2.771 13.366 1.00 96.81 85 GLY A C 1
ATOM 698 O O . GLY A 1 85 ? -0.649 -2.295 14.451 1.00 96.81 85 GLY A O 1
ATOM 699 N N . PHE A 1 86 ? -1.002 -2.535 12.241 1.00 97.94 86 PHE A N 1
ATOM 700 C CA . PHE A 1 86 ? -2.173 -1.658 12.202 1.00 97.94 86 PHE A CA 1
ATOM 701 C C . PHE A 1 86 ? -3.386 -2.259 12.914 1.00 97.94 86 PHE A C 1
ATOM 703 O O . PHE A 1 86 ? -4.092 -1.540 13.614 1.00 97.94 86 PHE A O 1
ATOM 710 N N . ALA A 1 87 ? -3.612 -3.570 12.780 1.00 97.62 87 ALA A N 1
ATOM 711 C CA . ALA A 1 87 ? -4.708 -4.242 13.471 1.00 97.62 87 ALA A CA 1
ATOM 712 C C . ALA A 1 87 ? -4.542 -4.134 14.992 1.00 97.62 87 ALA A C 1
ATOM 714 O O . ALA A 1 87 ? -5.463 -3.683 15.656 1.00 97.62 87 ALA A O 1
ATOM 715 N N . GLN A 1 88 ? -3.354 -4.430 15.532 1.00 97.19 88 GLN A N 1
ATOM 716 C CA . GLN A 1 88 ? -3.065 -4.292 16.967 1.00 97.19 88 GLN A CA 1
ATOM 717 C C . GLN A 1 88 ? -3.241 -2.852 17.458 1.00 97.19 88 GLN A C 1
ATOM 719 O O . GLN A 1 88 ? -3.846 -2.633 18.502 1.00 97.19 88 GLN A O 1
ATOM 724 N N . TYR A 1 89 ? -2.779 -1.864 16.684 1.00 97.50 89 TYR A N 1
ATOM 725 C CA . TYR A 1 89 ? -3.016 -0.460 17.016 1.00 97.50 89 TYR A CA 1
ATOM 726 C C . TYR A 1 89 ? -4.519 -0.151 17.104 1.00 97.50 89 TYR A C 1
ATOM 728 O O . TYR A 1 89 ? -4.974 0.458 18.068 1.00 97.50 89 TYR A O 1
ATOM 736 N N . LEU A 1 90 ? -5.316 -0.593 16.129 1.00 97.94 90 LEU A N 1
ATOM 737 C CA . LEU A 1 90 ? -6.764 -0.378 16.146 1.00 97.94 90 LEU A CA 1
ATOM 738 C C . LEU A 1 90 ? -7.458 -1.156 17.275 1.00 97.94 90 LEU A C 1
ATOM 740 O O . LEU A 1 90 ? -8.360 -0.602 17.897 1.00 97.94 90 LEU A O 1
ATOM 744 N N . GLU A 1 91 ? -7.025 -2.382 17.587 1.00 97.88 91 GLU A N 1
ATOM 745 C CA . GLU A 1 91 ? -7.509 -3.154 18.742 1.00 97.88 91 GLU A CA 1
ATOM 746 C C . GLU A 1 91 ? -7.336 -2.357 20.043 1.00 97.88 91 GLU A C 1
ATOM 748 O O . GLU A 1 91 ? -8.284 -2.206 20.815 1.00 97.88 91 GLU A O 1
ATOM 753 N N . GLU A 1 92 ? -6.147 -1.788 20.257 1.00 96.56 92 GLU A N 1
ATOM 754 C CA . GLU A 1 92 ? -5.830 -0.971 21.430 1.00 96.56 92 GLU A CA 1
ATOM 755 C C . GLU A 1 92 ? -6.648 0.326 21.475 1.00 96.56 92 GLU A C 1
ATOM 757 O O . GLU A 1 92 ? -7.127 0.724 22.536 1.00 96.56 92 GLU A O 1
ATOM 762 N N . ARG A 1 93 ? -6.838 1.010 20.343 1.00 96.56 93 ARG A N 1
ATOM 763 C CA . ARG A 1 93 ? -7.554 2.297 20.318 1.00 96.56 93 ARG A CA 1
ATOM 764 C C . ARG A 1 93 ? -9.068 2.145 20.409 1.00 96.56 93 ARG A C 1
ATOM 766 O O . ARG A 1 93 ? -9.715 2.982 21.030 1.00 96.56 93 ARG A O 1
ATOM 773 N N . LEU A 1 94 ? -9.622 1.096 19.808 1.00 96.50 94 LEU A N 1
ATOM 774 C CA . LEU A 1 94 ? -11.062 0.839 19.765 1.00 96.50 94 LEU A CA 1
ATOM 775 C C . LEU A 1 94 ? -11.533 -0.102 20.883 1.00 96.50 94 LEU A C 1
ATOM 777 O O . LEU A 1 94 ? -12.738 -0.269 21.052 1.00 96.50 94 LEU A O 1
ATOM 781 N N . GLN A 1 95 ? -10.610 -0.706 21.642 1.00 97.38 95 GLN A N 1
ATOM 782 C CA . GLN A 1 95 ? -10.903 -1.678 22.704 1.00 97.38 95 GLN A CA 1
ATOM 783 C C . GLN A 1 95 ? -11.724 -2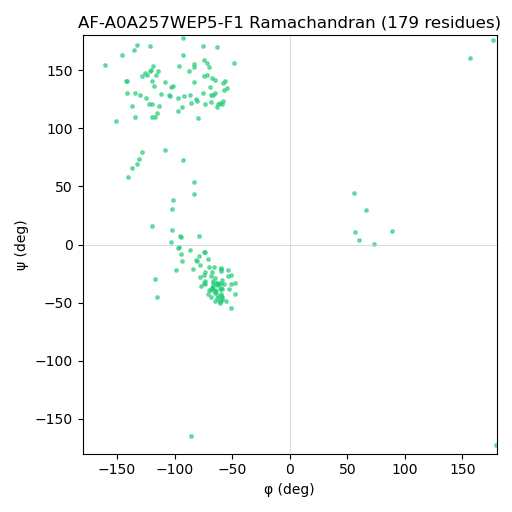.874 22.187 1.00 97.38 95 GLN A C 1
ATOM 785 O O . GLN A 1 95 ? -12.692 -3.323 22.803 1.00 97.38 95 GLN A O 1
ATOM 790 N N . ILE A 1 96 ? -11.333 -3.394 21.022 1.00 97.75 96 ILE A N 1
ATOM 791 C CA . ILE A 1 96 ? -11.942 -4.559 20.363 1.00 97.75 96 ILE A CA 1
ATOM 792 C C . ILE A 1 96 ? -10.857 -5.530 19.894 1.00 97.75 96 ILE A C 1
ATOM 794 O O . ILE A 1 96 ? -9.672 -5.215 19.916 1.00 97.75 96 ILE A O 1
ATOM 798 N N . ARG A 1 97 ? -11.265 -6.715 19.434 1.00 98.06 97 ARG A N 1
ATOM 799 C CA . ARG A 1 97 ? -10.381 -7.684 18.774 1.00 98.06 97 ARG A CA 1
ATOM 800 C C . ARG A 1 97 ? -10.576 -7.634 17.262 1.00 98.06 97 ARG A C 1
ATOM 802 O O . ARG A 1 97 ? -11.716 -7.614 16.815 1.00 98.06 97 ARG A O 1
ATOM 809 N N . ILE A 1 98 ? -9.492 -7.660 16.500 1.00 98.19 98 ILE A N 1
ATOM 810 C CA . ILE A 1 98 ? -9.445 -7.659 15.036 1.00 98.19 98 ILE A CA 1
ATOM 811 C C . ILE A 1 98 ? -8.550 -8.836 14.613 1.00 98.19 98 ILE A C 1
ATOM 813 O O . ILE A 1 98 ? -7.355 -8.663 14.357 1.00 98.19 98 ILE A O 1
ATOM 817 N N . PRO A 1 99 ? -9.085 -10.071 14.607 1.00 97.25 99 PRO A N 1
ATOM 818 C CA . PRO A 1 99 ? -8.329 -11.238 14.175 1.00 97.25 99 PRO A CA 1
ATOM 819 C C . PRO A 1 99 ? -8.053 -11.155 12.671 1.00 97.25 99 PRO A C 1
ATOM 821 O O . PRO A 1 99 ? -8.986 -11.081 11.874 1.00 97.25 99 PRO A O 1
ATOM 824 N N . LEU A 1 100 ? -6.776 -11.196 12.276 1.00 96.50 100 LEU A N 1
ATOM 825 C CA . LEU A 1 100 ? -6.426 -11.204 10.859 1.00 96.50 100 LEU A CA 1
ATOM 826 C C . LEU A 1 100 ? -6.858 -12.514 10.197 1.00 96.50 100 LEU A C 1
ATOM 828 O O . LEU A 1 100 ? -6.505 -13.594 10.673 1.00 96.50 100 LEU A O 1
ATOM 832 N N . THR A 1 101 ? -7.581 -12.419 9.083 1.00 96.06 101 THR A N 1
ATOM 833 C CA . THR A 1 101 ? -8.139 -13.592 8.388 1.00 96.06 101 THR A CA 1
ATOM 834 C C . THR A 1 101 ? -7.294 -14.040 7.198 1.00 96.06 101 THR A C 1
ATOM 836 O O . THR A 1 101 ? -7.349 -15.204 6.802 1.00 96.06 101 THR A O 1
ATOM 839 N N . ALA A 1 102 ? -6.471 -13.144 6.641 1.00 96.81 102 ALA A N 1
ATOM 840 C CA . ALA A 1 102 ? -5.610 -13.435 5.502 1.00 96.81 102 ALA A CA 1
ATOM 841 C C . ALA A 1 102 ? -4.240 -12.761 5.630 1.00 96.81 102 ALA A C 1
ATOM 843 O O . ALA A 1 102 ? -4.123 -11.595 6.011 1.00 96.81 102 ALA A O 1
ATOM 844 N N . PHE A 1 103 ? -3.189 -13.479 5.228 1.00 96.94 103 PHE A N 1
ATOM 845 C CA . PHE A 1 103 ? -1.812 -12.983 5.242 1.00 96.94 103 PHE A CA 1
ATOM 846 C C . PHE A 1 103 ? -1.485 -12.150 3.990 1.00 96.94 103 PHE A C 1
ATOM 848 O O . PHE A 1 103 ? -0.560 -12.449 3.239 1.00 96.94 103 PHE A O 1
ATOM 855 N N . ARG A 1 104 ? -2.302 -11.127 3.722 1.00 97.06 104 ARG A N 1
ATOM 856 C CA . ARG A 1 104 ? -2.112 -10.162 2.631 1.00 97.06 104 ARG A CA 1
ATOM 857 C C . ARG A 1 104 ? -2.908 -8.879 2.867 1.00 97.06 104 ARG A C 1
ATOM 859 O O . ARG A 1 104 ? -3.953 -8.906 3.525 1.00 97.06 104 ARG A O 1
ATOM 866 N N . GLY A 1 105 ? -2.427 -7.794 2.269 1.00 96.81 105 GLY A N 1
ATOM 867 C CA . GLY A 1 105 ? -3.251 -6.622 1.987 1.00 96.81 105 GLY A CA 1
ATOM 868 C C . GLY A 1 105 ? -4.193 -6.856 0.809 1.00 96.81 105 GLY A C 1
ATOM 869 O O . GLY A 1 105 ? -4.069 -7.848 0.087 1.00 96.81 105 GLY A O 1
ATOM 870 N N . ASP A 1 106 ? -5.094 -5.906 0.618 1.00 95.31 106 ASP A N 1
ATOM 871 C CA . ASP A 1 106 ? -6.109 -5.897 -0.427 1.00 95.31 106 ASP A CA 1
ATOM 872 C C . ASP A 1 106 ? -5.958 -4.691 -1.359 1.00 95.31 106 ASP A C 1
ATOM 874 O O . ASP A 1 106 ? -5.677 -3.576 -0.912 1.00 95.31 106 ASP A O 1
ATOM 878 N N . ILE A 1 107 ? -6.178 -4.943 -2.651 1.00 96.19 107 ILE A N 1
ATOM 879 C CA . ILE A 1 107 ? -6.361 -3.954 -3.719 1.00 96.19 107 ILE A CA 1
ATOM 880 C C . ILE A 1 107 ? -7.558 -4.437 -4.537 1.00 96.19 107 ILE A C 1
ATOM 882 O O . ILE A 1 107 ? -7.619 -5.612 -4.914 1.00 96.19 107 ILE A O 1
ATOM 886 N N . HIS A 1 108 ? -8.512 -3.548 -4.795 1.00 96.06 108 HIS A N 1
ATOM 887 C CA . HIS A 1 108 ? -9.755 -3.884 -5.474 1.00 96.06 108 HIS A CA 1
ATOM 888 C C . HIS A 1 108 ? -9.800 -3.186 -6.826 1.00 96.06 108 HIS A C 1
ATOM 890 O O . HIS A 1 108 ? -9.771 -1.968 -6.904 1.00 96.06 108 HIS A O 1
ATOM 896 N N . LEU A 1 109 ? -9.875 -3.981 -7.890 1.00 93.94 109 LEU A N 1
ATOM 897 C CA . LEU A 1 109 ? -10.054 -3.472 -9.246 1.00 93.94 109 LEU A CA 1
ATOM 898 C C . LEU A 1 109 ? -11.506 -3.680 -9.674 1.00 93.94 109 LEU A C 1
ATOM 900 O O . LEU A 1 109 ? -12.053 -4.779 -9.478 1.00 93.94 109 LEU A O 1
ATOM 904 N N . SER A 1 110 ? -12.098 -2.654 -10.280 1.00 92.19 110 SER A N 1
ATOM 905 C CA . SER A 1 110 ? -13.413 -2.711 -10.909 1.00 92.19 110 SER A CA 1
ATOM 906 C C . SER A 1 110 ? -13.419 -3.688 -12.093 1.00 92.19 110 SER A C 1
ATOM 908 O O . SER A 1 110 ? -12.384 -4.222 -12.511 1.00 92.19 110 SER A O 1
ATOM 910 N N . ALA A 1 111 ? -14.605 -3.984 -12.626 1.00 90.06 111 ALA A N 1
ATOM 911 C CA . ALA A 1 111 ? -14.708 -4.812 -13.825 1.00 90.06 111 ALA A CA 1
ATOM 912 C C . ALA A 1 111 ? -14.065 -4.108 -15.032 1.00 90.06 111 ALA A C 1
ATOM 914 O O . ALA A 1 111 ? -13.345 -4.736 -15.804 1.00 90.06 111 ALA A O 1
ATOM 915 N N . GLU A 1 112 ? -14.267 -2.797 -15.141 1.00 87.38 112 GLU A N 1
ATOM 916 C CA . GLU A 1 112 ? -13.727 -1.943 -16.195 1.00 87.38 112 GLU A CA 1
ATOM 917 C C . GLU A 1 112 ? -12.197 -1.909 -16.152 1.00 87.38 112 GLU A C 1
ATOM 919 O O . GLU A 1 112 ? -11.562 -2.126 -17.179 1.00 87.38 112 GLU A O 1
ATOM 924 N N . GLU A 1 113 ? -11.590 -1.737 -14.973 1.00 87.19 113 GLU A N 1
ATOM 925 C CA . GLU A 1 113 ? -10.127 -1.731 -14.813 1.00 87.19 113 GLU A CA 1
ATOM 926 C C . GLU A 1 113 ? -9.482 -3.060 -15.226 1.00 87.19 113 GLU A C 1
ATOM 928 O O . GLU A 1 113 ? -8.379 -3.078 -15.769 1.00 87.19 113 GLU A O 1
ATOM 933 N N . LYS A 1 114 ? -10.173 -4.185 -15.010 1.00 84.75 114 LYS A N 1
ATOM 934 C CA . LYS A 1 114 ? -9.702 -5.514 -15.438 1.00 84.75 114 LYS A CA 1
ATOM 935 C C . LYS A 1 114 ? -9.833 -5.736 -16.943 1.00 84.75 114 LYS A C 1
ATOM 937 O O . LYS A 1 114 ? -9.114 -6.568 -17.493 1.00 84.75 114 LYS A O 1
ATOM 942 N N . CYS A 1 115 ? -10.767 -5.041 -17.589 1.00 78.94 115 CYS A N 1
ATOM 943 C CA . CYS A 1 115 ? -11.015 -5.128 -19.025 1.00 78.94 115 CYS A CA 1
ATOM 944 C C . CYS A 1 115 ? -10.260 -4.062 -19.832 1.00 78.94 115 CYS A C 1
ATOM 946 O O . CYS A 1 115 ? -10.187 -4.178 -21.056 1.00 78.94 115 CYS A O 1
ATOM 948 N N . TRP A 1 116 ? -9.714 -3.033 -19.181 1.00 70.81 116 TRP A N 1
ATOM 949 C CA . TRP A 1 116 ? -9.018 -1.945 -19.854 1.00 70.81 116 TRP A CA 1
ATOM 950 C C . TRP A 1 116 ? -7.726 -2.447 -20.514 1.00 70.81 116 TRP A C 1
ATOM 952 O O . TRP A 1 116 ? -6.884 -3.096 -19.890 1.00 70.81 116 TRP A O 1
ATOM 962 N N . ALA A 1 117 ? -7.566 -2.133 -21.803 1.00 62.47 117 ALA A N 1
ATOM 963 C CA . ALA A 1 117 ? -6.284 -2.243 -22.480 1.00 62.47 117 ALA A CA 1
ATOM 964 C C . ALA A 1 117 ? -5.302 -1.306 -21.764 1.00 62.47 117 ALA A C 1
ATOM 966 O O . ALA A 1 117 ? -5.583 -0.122 -21.624 1.00 62.47 117 ALA A O 1
ATOM 967 N N . SER A 1 118 ? -4.195 -1.846 -21.255 1.00 70.69 118 SER A N 1
ATOM 968 C CA . SER A 1 118 ? -3.232 -1.089 -20.449 1.00 70.69 118 SER A CA 1
ATOM 969 C C . SER A 1 118 ? -2.843 0.241 -21.113 1.00 70.69 118 SER A C 1
ATOM 971 O O . SER A 1 118 ? -2.846 0.348 -22.336 1.00 70.69 118 SER A O 1
ATOM 973 N N . GLN A 1 119 ? -2.395 1.236 -20.342 1.00 72.81 119 GLN A N 1
ATOM 974 C CA . GLN A 1 119 ? -1.821 2.475 -20.905 1.00 72.81 119 GLN A CA 1
ATOM 975 C C . GLN A 1 119 ? -0.714 2.201 -21.944 1.00 72.81 119 GLN A C 1
ATOM 977 O O . GLN A 1 119 ? -0.488 2.978 -22.863 1.00 72.81 119 GLN A O 1
ATOM 982 N N . VAL A 1 120 ? -0.044 1.051 -21.842 1.00 73.44 120 VAL A N 1
ATOM 983 C CA . VAL A 1 120 ? 0.958 0.587 -22.810 1.00 73.44 120 VAL A CA 1
ATOM 984 C C . VAL A 1 120 ? 0.333 0.265 -24.179 1.00 73.44 120 VAL A C 1
ATOM 986 O O . VAL A 1 120 ? 0.954 0.513 -25.213 1.00 73.44 120 VAL A O 1
ATOM 989 N N . ALA A 1 121 ? -0.912 -0.215 -24.207 1.00 75.50 121 ALA A N 1
ATOM 990 C CA . ALA A 1 121 ? -1.683 -0.399 -25.434 1.00 75.50 121 ALA A CA 1
ATOM 991 C C . ALA A 1 121 ? -2.016 0.935 -26.112 1.00 75.50 121 ALA A C 1
ATOM 993 O O . ALA A 1 121 ? -1.951 1.014 -27.338 1.00 75.50 121 ALA A O 1
ATOM 994 N N . GLU A 1 122 ? -2.284 1.993 -25.342 1.00 73.75 122 GLU A N 1
ATOM 995 C CA . GLU A 1 122 ? -2.474 3.350 -25.881 1.00 73.75 122 GLU A CA 1
ATOM 996 C C . GLU A 1 122 ? -1.191 3.894 -26.530 1.00 73.75 122 GLU A C 1
ATOM 998 O O . GLU A 1 122 ? -1.251 4.633 -27.510 1.00 73.75 122 GLU A O 1
ATOM 1003 N N . LEU A 1 123 ? -0.022 3.451 -26.053 1.00 74.56 123 LEU A N 1
ATOM 1004 C CA . LEU A 1 123 ? 1.286 3.723 -26.662 1.00 74.56 123 LEU A CA 1
ATOM 1005 C C . LEU A 1 123 ? 1.591 2.831 -27.884 1.00 74.56 123 LEU A C 1
ATOM 1007 O O . LEU A 1 123 ? 2.706 2.856 -28.407 1.00 74.56 123 LEU A O 1
ATOM 1011 N N . GLY A 1 124 ? 0.617 2.046 -28.353 1.00 78.25 124 GLY A N 1
ATOM 1012 C CA . GLY A 1 124 ? 0.722 1.211 -29.549 1.00 78.25 124 GLY A CA 1
ATOM 1013 C C . GLY A 1 124 ? 1.271 -0.197 -29.311 1.00 78.25 124 GLY A C 1
ATOM 1014 O O . GLY A 1 124 ? 1.576 -0.890 -30.282 1.00 78.25 124 GLY A O 1
ATOM 1015 N N . TYR A 1 125 ? 1.396 -0.650 -28.056 1.00 81.75 125 TYR A N 1
ATOM 1016 C CA . TYR A 1 125 ? 1.856 -2.004 -27.733 1.00 81.75 125 TYR A CA 1
ATOM 1017 C C . TYR A 1 125 ? 0.810 -2.813 -26.957 1.00 81.75 125 TYR A C 1
ATOM 1019 O O . TYR A 1 125 ? 0.569 -2.588 -25.776 1.00 81.75 125 TYR A O 1
ATOM 1027 N N . SER A 1 126 ? 0.230 -3.822 -27.608 1.00 81.56 126 SER A N 1
ATOM 1028 C CA . SER A 1 126 ? -0.830 -4.674 -27.046 1.00 81.56 126 SER A CA 1
ATOM 1029 C C . SER A 1 126 ? -0.351 -6.058 -26.580 1.00 81.56 126 SER A C 1
ATOM 1031 O O . SER A 1 126 ? -1.167 -6.955 -26.375 1.00 81.56 126 SER A O 1
ATOM 1033 N N . GLY A 1 127 ? 0.964 -6.275 -26.476 1.00 85.56 127 GLY A N 1
ATOM 1034 C CA . GLY A 1 127 ? 1.544 -7.557 -26.064 1.00 85.56 127 GLY A CA 1
ATOM 1035 C C . GLY A 1 127 ? 1.807 -7.660 -24.553 1.00 85.56 127 GLY A C 1
ATOM 1036 O O . GLY A 1 127 ? 1.608 -6.698 -23.810 1.00 85.56 127 GLY A O 1
ATOM 1037 N N . PRO A 1 128 ? 2.301 -8.814 -24.071 1.00 89.12 128 PRO A N 1
ATOM 1038 C CA . PRO A 1 128 ? 2.764 -8.952 -22.694 1.00 89.12 128 PRO A CA 1
ATOM 1039 C C . PRO A 1 128 ? 4.031 -8.121 -22.456 1.00 89.12 128 PRO A C 1
ATOM 1041 O O . PRO A 1 128 ? 4.898 -8.027 -23.324 1.00 89.12 128 PRO A O 1
ATOM 1044 N N . PHE A 1 129 ? 4.165 -7.537 -21.272 1.00 91.88 129 PHE A N 1
ATOM 1045 C CA . PHE A 1 129 ? 5.343 -6.777 -20.854 1.00 91.88 129 PHE A CA 1
ATOM 1046 C C . PHE A 1 129 ? 5.580 -6.976 -19.359 1.00 91.88 129 PHE A C 1
ATOM 1048 O O . PHE A 1 129 ? 4.684 -7.407 -18.630 1.00 91.88 129 PHE A O 1
ATOM 1055 N N . TRP A 1 130 ? 6.782 -6.652 -18.897 1.00 94.19 130 TRP A N 1
ATOM 1056 C CA . TRP A 1 130 ? 7.120 -6.655 -17.477 1.00 94.19 130 TRP A CA 1
ATOM 1057 C C . TRP A 1 130 ? 7.275 -5.233 -16.950 1.00 94.19 130 TRP A C 1
ATOM 1059 O O . TRP A 1 130 ? 7.849 -4.365 -17.605 1.00 94.19 130 TRP A O 1
ATOM 1069 N N . LEU A 1 131 ? 6.778 -4.999 -15.738 1.00 93.25 131 LEU A N 1
ATOM 1070 C CA . LEU A 1 131 ? 7.059 -3.774 -15.000 1.00 93.25 131 LEU A CA 1
ATOM 1071 C C . LEU A 1 131 ? 8.401 -3.908 -14.282 1.00 93.25 131 LEU A C 1
ATOM 1073 O O . LEU A 1 131 ? 8.698 -4.954 -13.702 1.00 93.25 131 LEU A O 1
ATOM 1077 N N . ILE A 1 132 ? 9.195 -2.840 -14.280 1.00 93.25 132 ILE A N 1
ATOM 1078 C CA . ILE A 1 132 ? 10.447 -2.775 -13.525 1.00 93.25 132 ILE A CA 1
ATOM 1079 C C . ILE A 1 132 ? 10.507 -1.501 -12.687 1.00 93.25 132 ILE A C 1
ATOM 1081 O O . ILE A 1 132 ? 10.300 -0.394 -13.180 1.00 93.25 132 ILE A O 1
ATOM 1085 N N . VAL A 1 133 ? 10.805 -1.665 -11.399 1.00 91.56 133 VAL A N 1
ATOM 1086 C CA . VAL A 1 133 ? 10.925 -0.564 -10.435 1.00 91.56 133 VAL A CA 1
ATOM 1087 C C . VAL A 1 133 ? 12.398 -0.386 -10.079 1.00 91.56 133 VAL A C 1
ATOM 1089 O O . VAL A 1 133 ? 12.880 -0.905 -9.077 1.00 91.56 133 VAL A O 1
ATOM 1092 N N . ALA A 1 134 ? 13.140 0.314 -10.937 1.00 89.25 134 ALA A N 1
ATOM 1093 C CA . ALA A 1 134 ? 14.576 0.548 -10.766 1.00 89.25 134 ALA A CA 1
ATOM 1094 C C . ALA A 1 134 ? 14.844 1.874 -10.035 1.00 89.25 134 ALA A C 1
ATOM 1096 O O . ALA A 1 134 ? 15.255 2.874 -10.635 1.00 89.25 134 ALA A O 1
ATOM 1097 N N . GLY A 1 135 ? 14.560 1.891 -8.733 1.00 86.19 135 GLY A N 1
ATOM 1098 C CA . GLY A 1 135 ? 14.685 3.092 -7.918 1.00 86.19 135 GLY A CA 1
ATOM 1099 C C . GLY A 1 135 ? 14.294 2.895 -6.458 1.00 86.19 135 GLY A C 1
ATOM 1100 O O . GLY A 1 135 ? 14.025 1.782 -6.009 1.00 86.19 135 GLY A O 1
ATOM 1101 N N . GLY A 1 136 ? 14.243 3.997 -5.718 1.00 84.38 136 GLY A N 1
ATOM 1102 C CA . GLY A 1 136 ? 13.785 3.999 -4.336 1.00 84.38 136 GLY A CA 1
ATOM 1103 C C . GLY A 1 136 ? 13.900 5.364 -3.668 1.00 84.38 136 GLY A C 1
ATOM 1104 O O . GLY A 1 136 ? 14.388 6.336 -4.245 1.00 84.38 136 GLY A O 1
ATOM 1105 N N . LYS A 1 137 ? 13.420 5.444 -2.426 1.00 82.81 137 LYS A N 1
ATOM 1106 C CA . LYS A 1 137 ? 13.476 6.678 -1.637 1.00 82.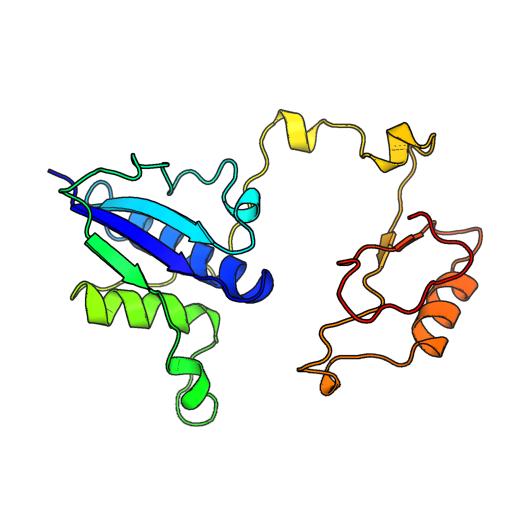81 137 LYS A CA 1
ATOM 1107 C C . LYS A 1 137 ? 14.889 6.953 -1.124 1.00 82.81 137 LYS A C 1
ATOM 1109 O O . LYS A 1 137 ? 15.605 6.014 -0.775 1.00 82.81 137 LYS A O 1
ATOM 1114 N N . PHE A 1 138 ? 15.263 8.230 -1.055 1.00 82.00 138 PHE A N 1
ATOM 1115 C CA . PHE A 1 138 ? 16.592 8.679 -0.620 1.00 82.00 138 PHE A CA 1
ATOM 1116 C C . PHE A 1 138 ? 16.881 8.425 0.867 1.00 82.00 138 PHE A C 1
ATOM 1118 O O . PHE A 1 138 ? 18.040 8.319 1.250 1.00 82.00 138 PHE A O 1
ATOM 1125 N N . ASP A 1 139 ? 15.848 8.304 1.697 1.00 80.56 139 ASP A N 1
ATOM 1126 C CA . ASP A 1 139 ? 15.942 8.058 3.140 1.00 80.56 139 ASP A CA 1
ATOM 1127 C C . ASP A 1 139 ? 16.173 6.575 3.499 1.00 80.56 139 ASP A C 1
ATOM 1129 O O . ASP A 1 139 ? 16.571 6.273 4.621 1.00 80.56 139 ASP A O 1
ATOM 1133 N N . PHE A 1 140 ? 15.993 5.641 2.551 1.00 77.69 140 PHE A N 1
ATOM 1134 C CA . PHE A 1 140 ? 16.181 4.196 2.759 1.00 77.69 140 PHE A CA 1
ATOM 1135 C C . PHE A 1 140 ? 16.921 3.522 1.590 1.00 77.69 140 PHE A C 1
ATOM 1137 O O . PHE A 1 140 ? 16.386 2.651 0.895 1.00 77.69 140 PHE A O 1
ATOM 1144 N N . THR A 1 141 ? 18.187 3.895 1.397 1.00 83.56 141 THR A N 1
ATOM 1145 C CA . THR A 1 141 ? 19.033 3.436 0.277 1.00 83.56 141 THR A CA 1
ATOM 1146 C C . THR A 1 141 ? 19.455 1.969 0.353 1.00 83.56 141 THR A C 1
ATOM 1148 O O . THR A 1 141 ? 19.772 1.375 -0.671 1.00 83.56 141 THR A O 1
ATOM 1151 N N . ALA A 1 142 ? 19.404 1.337 1.531 1.00 84.56 142 ALA A N 1
ATOM 1152 C CA . ALA A 1 142 ? 19.785 -0.071 1.710 1.00 84.56 142 ALA A CA 1
ATOM 1153 C C . ALA A 1 142 ? 18.955 -1.054 0.858 1.00 84.56 142 ALA A C 1
ATOM 1155 O O . ALA A 1 142 ? 19.378 -2.181 0.619 1.00 84.56 142 ALA A O 1
ATOM 1156 N N . LYS A 1 143 ? 17.768 -0.632 0.400 1.00 82.56 143 LYS A N 1
ATOM 1157 C CA . LYS A 1 143 ? 16.880 -1.424 -0.466 1.00 82.56 143 LYS A CA 1
ATOM 1158 C C . LYS A 1 143 ? 17.206 -1.267 -1.953 1.00 82.56 143 LYS A C 1
ATOM 1160 O O . LYS A 1 143 ? 16.562 -1.896 -2.788 1.00 82.56 143 LYS A O 1
ATOM 1165 N N . TRP A 1 144 ? 18.150 -0.397 -2.302 1.00 87.81 144 TRP A N 1
ATOM 1166 C CA . TRP A 1 144 ? 18.485 -0.126 -3.691 1.00 87.81 144 TRP A CA 1
ATOM 1167 C C . TRP A 1 144 ? 19.414 -1.208 -4.221 1.00 87.81 144 TRP A C 1
ATOM 1169 O O . TRP A 1 144 ? 20.485 -1.469 -3.675 1.00 87.81 144 TRP A O 1
ATOM 1179 N N . TRP A 1 145 ? 19.007 -1.822 -5.325 1.00 91.12 145 TRP A N 1
ATOM 1180 C CA . TRP A 1 145 ? 19.873 -2.721 -6.070 1.00 91.12 145 TRP A CA 1
ATOM 1181 C C . TRP A 1 145 ? 20.786 -1.935 -7.016 1.00 91.12 145 TRP A C 1
ATOM 1183 O O . TRP A 1 145 ? 20.465 -0.815 -7.419 1.00 91.12 145 TRP A O 1
ATOM 1193 N N . ASN A 1 146 ? 21.933 -2.520 -7.369 1.00 89.19 146 ASN A N 1
ATOM 1194 C CA . ASN A 1 146 ? 22.911 -1.868 -8.235 1.00 89.19 146 ASN A CA 1
ATOM 1195 C C . ASN A 1 146 ? 22.265 -1.504 -9.593 1.00 89.19 146 ASN A C 1
ATOM 1197 O O . ASN A 1 146 ? 21.785 -2.407 -10.286 1.00 89.19 146 ASN A O 1
ATOM 1201 N N . PRO A 1 147 ? 22.294 -0.221 -10.011 1.00 85.81 147 PRO A N 1
ATOM 1202 C CA . PRO A 1 147 ? 21.770 0.229 -11.300 1.00 85.81 147 PRO A CA 1
ATOM 1203 C C . PRO A 1 147 ? 22.198 -0.608 -12.505 1.00 85.81 147 PRO A C 1
ATOM 1205 O O . PRO A 1 147 ? 21.382 -0.919 -13.371 1.00 85.81 147 PRO A O 1
ATOM 1208 N N . ALA A 1 148 ? 23.478 -0.989 -12.558 1.00 92.12 148 ALA A N 1
ATOM 1209 C CA . ALA A 1 148 ? 24.032 -1.739 -13.679 1.00 92.12 148 ALA A CA 1
ATOM 1210 C C . ALA A 1 148 ? 23.368 -3.114 -13.812 1.00 92.12 148 ALA A C 1
ATOM 1212 O O . ALA A 1 148 ? 23.157 -3.603 -14.920 1.00 92.12 148 ALA A O 1
ATOM 1213 N N . HIS A 1 149 ? 22.970 -3.719 -12.692 1.00 95.00 149 HIS A N 1
ATOM 1214 C CA . HIS A 1 149 ? 22.326 -5.024 -12.712 1.00 95.00 149 HIS A CA 1
ATOM 1215 C C . HIS A 1 149 ? 20.884 -4.958 -13.230 1.00 95.00 149 HIS A C 1
ATOM 1217 O O . HIS A 1 149 ? 20.472 -5.866 -13.949 1.00 95.00 149 HIS A O 1
ATOM 1223 N N . TYR A 1 150 ? 20.141 -3.875 -12.962 1.00 94.75 150 TYR A N 1
ATOM 1224 C CA . TYR A 1 150 ? 18.840 -3.656 -13.609 1.00 94.75 150 TYR A CA 1
ATOM 1225 C C . TYR A 1 150 ? 18.986 -3.611 -15.134 1.00 94.75 150 TYR A C 1
ATOM 1227 O O . TYR A 1 150 ? 18.228 -4.271 -15.844 1.00 94.75 150 TYR A O 1
ATOM 1235 N N . GLN A 1 151 ? 19.992 -2.887 -15.639 1.00 95.38 151 GLN A N 1
ATOM 1236 C CA . GLN A 1 151 ? 20.249 -2.810 -17.079 1.00 95.38 151 GLN A CA 1
ATOM 1237 C C . GLN A 1 151 ? 20.648 -4.174 -17.661 1.00 95.38 151 GLN A C 1
ATOM 1239 O O . GLN A 1 151 ? 20.146 -4.539 -18.720 1.00 95.38 151 GLN A O 1
ATOM 1244 N N . HIS A 1 152 ? 21.472 -4.961 -16.958 1.00 96.62 152 HIS A N 1
ATOM 1245 C CA . HIS A 1 152 ? 21.825 -6.317 -17.393 1.00 96.62 152 HIS A CA 1
ATOM 1246 C C . HIS A 1 152 ? 20.596 -7.222 -17.557 1.00 96.62 152 HIS A C 1
ATOM 1248 O O . HIS A 1 152 ? 20.546 -8.004 -18.505 1.00 96.62 152 HIS A O 1
ATOM 1254 N N . VAL A 1 153 ? 19.593 -7.110 -16.677 1.00 96.12 153 VAL A N 1
ATOM 1255 C CA . VAL A 1 153 ? 18.333 -7.862 -16.808 1.00 96.12 153 VAL A CA 1
ATOM 1256 C C . VAL A 1 153 ? 17.572 -7.430 -18.061 1.00 96.12 153 VAL A C 1
ATOM 1258 O O . VAL A 1 153 ? 17.182 -8.284 -18.856 1.00 96.12 153 VAL A O 1
ATOM 1261 N N . VAL A 1 154 ? 17.403 -6.122 -18.276 1.00 96.38 154 VAL A N 1
ATOM 1262 C CA . VAL A 1 154 ? 16.708 -5.600 -19.468 1.00 96.38 154 VAL A CA 1
ATOM 1263 C C . VAL A 1 154 ? 17.417 -6.034 -20.754 1.00 96.38 154 VAL A C 1
ATOM 1265 O O . VAL A 1 154 ? 16.770 -6.500 -21.690 1.00 96.38 154 VAL A O 1
ATOM 1268 N N . ASP A 1 155 ? 18.747 -5.944 -20.793 1.00 96.69 155 ASP A N 1
ATOM 1269 C CA . ASP A 1 155 ? 19.533 -6.334 -21.965 1.00 96.69 155 ASP A CA 1
ATOM 1270 C C . ASP A 1 155 ? 19.491 -7.844 -22.227 1.00 96.69 155 ASP A C 1
ATOM 1272 O O . ASP A 1 155 ? 19.404 -8.256 -23.383 1.00 96.69 155 ASP A O 1
ATOM 1276 N N . HIS A 1 156 ? 19.497 -8.675 -21.180 1.00 97.19 156 HIS A N 1
ATOM 1277 C CA . HIS A 1 156 ? 19.395 -10.131 -21.313 1.00 97.19 156 HIS A CA 1
ATOM 1278 C C . HIS A 1 156 ? 18.096 -10.570 -22.008 1.00 97.19 156 HIS A C 1
ATOM 1280 O O . HIS A 1 156 ? 18.091 -11.521 -22.793 1.00 97.19 156 HIS A O 1
ATOM 1286 N N . PHE A 1 157 ? 16.993 -9.873 -21.729 1.00 96.50 157 PHE A N 1
ATOM 1287 C CA . PHE A 1 157 ? 15.668 -10.166 -22.281 1.00 96.50 157 PHE A CA 1
ATOM 1288 C C . PHE A 1 157 ? 15.321 -9.343 -23.530 1.00 96.50 157 PHE A C 1
ATOM 1290 O O . PHE A 1 157 ? 14.194 -9.426 -24.031 1.00 96.50 157 PHE A O 1
ATOM 1297 N N . TRP A 1 158 ? 16.276 -8.585 -24.074 1.00 93.94 158 TRP A N 1
ATOM 1298 C CA . TRP A 1 158 ? 16.056 -7.761 -25.256 1.00 93.94 158 TRP A CA 1
ATOM 1299 C C . TRP A 1 158 ? 15.557 -8.587 -26.453 1.00 93.94 158 TRP A C 1
ATOM 1301 O O . TRP A 1 158 ? 16.086 -9.654 -26.768 1.00 93.94 158 TRP A O 1
ATOM 1311 N N . GLY A 1 159 ? 14.505 -8.091 -27.112 1.00 91.56 159 GLY A N 1
ATOM 1312 C CA . GLY A 1 159 ? 13.828 -8.778 -28.218 1.00 91.56 159 GLY A CA 1
ATOM 1313 C C . GLY A 1 159 ? 12.963 -9.979 -27.806 1.00 91.56 159 GLY A C 1
ATOM 1314 O O . GLY A 1 159 ? 12.368 -10.604 -28.678 1.00 91.56 159 GLY A O 1
ATOM 1315 N N . ARG A 1 160 ? 12.880 -10.307 -26.506 1.00 93.81 160 ARG A N 1
ATOM 1316 C CA . ARG A 1 160 ? 12.074 -11.423 -25.971 1.00 93.81 160 ARG A CA 1
ATOM 1317 C C . ARG A 1 160 ? 10.942 -10.945 -25.071 1.00 93.81 160 ARG A C 1
ATOM 1319 O O . ARG A 1 160 ? 9.826 -11.432 -25.197 1.00 93.81 160 ARG A O 1
ATOM 1326 N N . VAL A 1 161 ? 11.235 -10.008 -24.166 1.00 92.62 161 VAL A N 1
ATOM 1327 C CA . VAL A 1 161 ? 10.260 -9.441 -23.225 1.00 92.62 161 VAL A CA 1
ATOM 1328 C C . VAL A 1 161 ? 10.449 -7.926 -23.149 1.00 92.62 161 VAL A C 1
ATOM 1330 O O . VAL A 1 161 ? 11.525 -7.472 -22.756 1.00 92.62 161 VAL A O 1
ATOM 1333 N N . PRO A 1 162 ? 9.434 -7.126 -23.512 1.00 91.81 162 PRO A N 1
ATOM 1334 C CA . PRO A 1 162 ? 9.463 -5.684 -23.300 1.00 91.81 162 PRO A CA 1
ATOM 1335 C C . PRO A 1 162 ? 9.311 -5.323 -21.824 1.00 91.81 162 PRO A C 1
ATOM 1337 O O . PRO A 1 162 ? 8.568 -5.969 -21.083 1.00 91.81 162 PRO A O 1
ATOM 1340 N N . PHE A 1 163 ? 9.983 -4.250 -21.418 1.00 93.62 163 PHE A N 1
ATOM 1341 C CA . PHE A 1 163 ? 9.913 -3.711 -20.064 1.00 93.62 163 PHE A CA 1
ATOM 1342 C C . PHE A 1 163 ? 9.311 -2.311 -20.067 1.00 93.62 163 PHE A C 1
ATOM 1344 O O . PHE A 1 163 ? 9.585 -1.518 -20.968 1.00 93.62 163 PHE A O 1
ATOM 1351 N N . VAL A 1 164 ? 8.558 -1.990 -19.019 1.00 92.00 164 VAL A N 1
ATOM 1352 C CA . VAL A 1 164 ? 8.093 -0.635 -18.709 1.00 92.00 164 VAL A CA 1
ATOM 1353 C C . VAL A 1 164 ? 8.644 -0.248 -17.344 1.00 92.00 164 VAL A C 1
ATOM 1355 O O . VAL A 1 164 ? 8.410 -0.939 -16.349 1.00 92.00 164 VAL A O 1
ATOM 1358 N N . GLN A 1 165 ? 9.416 0.834 -17.300 1.00 91.81 165 GLN A N 1
ATOM 1359 C CA . GLN A 1 165 ? 9.988 1.332 -16.058 1.00 91.81 165 GLN A CA 1
ATOM 1360 C C . GLN A 1 165 ? 8.986 2.242 -15.353 1.00 91.81 165 GLN A C 1
ATOM 1362 O O . GLN A 1 165 ? 8.588 3.267 -15.894 1.00 91.81 165 GLN A O 1
ATOM 1367 N N . VAL A 1 166 ? 8.634 1.897 -14.116 1.00 90.69 166 VAL A N 1
ATOM 1368 C CA . VAL A 1 166 ? 7.700 2.676 -13.293 1.00 90.69 166 VAL A CA 1
ATOM 1369 C C . VAL A 1 166 ? 8.374 3.169 -12.015 1.00 90.69 166 VAL A C 1
ATOM 1371 O O . VAL A 1 166 ? 9.338 2.577 -11.523 1.00 90.69 166 VAL A O 1
ATOM 1374 N N . GLY A 1 167 ? 7.872 4.276 -11.474 1.00 86.69 167 GLY A N 1
ATOM 1375 C CA . GLY A 1 167 ? 8.365 4.869 -10.235 1.00 86.69 167 GLY A CA 1
ATOM 1376 C C . GLY A 1 167 ? 8.045 6.356 -10.123 1.00 86.69 167 GLY A C 1
ATOM 1377 O O . GLY A 1 167 ? 7.788 7.032 -11.117 1.00 86.69 167 GLY A O 1
ATOM 1378 N N . GLU A 1 168 ? 8.086 6.864 -8.895 1.00 84.19 168 GLU A N 1
ATOM 1379 C CA . GLU A 1 168 ? 7.853 8.278 -8.596 1.00 84.19 168 GLU A CA 1
ATOM 1380 C C . GLU A 1 168 ? 9.001 9.154 -9.128 1.00 84.19 168 GLU A C 1
ATOM 1382 O O . GLU A 1 168 ? 10.176 8.828 -8.948 1.00 84.19 168 GLU A O 1
ATOM 1387 N N . LYS A 1 169 ? 8.675 10.289 -9.759 1.00 81.56 169 LYS A N 1
ATOM 1388 C CA . LYS A 1 169 ? 9.661 11.198 -10.371 1.00 81.56 169 LYS A CA 1
ATOM 1389 C C . LYS A 1 169 ? 10.556 11.872 -9.333 1.00 81.56 169 LYS A C 1
ATOM 1391 O O . LYS A 1 169 ? 11.709 12.159 -9.634 1.00 81.56 169 LYS A O 1
ATOM 1396 N N . ALA A 1 170 ? 10.026 12.121 -8.136 1.00 81.81 170 ALA A N 1
ATOM 1397 C CA . ALA A 1 170 ? 10.757 12.751 -7.037 1.00 81.81 170 ALA A CA 1
ATOM 1398 C C . ALA A 1 170 ? 11.706 11.793 -6.289 1.00 81.81 170 ALA A C 1
ATOM 1400 O O . ALA A 1 170 ? 12.492 12.231 -5.450 1.00 81.81 170 ALA A O 1
ATOM 1401 N N . HIS A 1 171 ? 11.639 10.489 -6.560 1.00 83.25 171 HIS A N 1
ATOM 1402 C CA . HIS A 1 171 ? 12.527 9.499 -5.958 1.00 83.25 171 HIS A CA 1
ATOM 1403 C C . HIS A 1 171 ? 13.758 9.250 -6.827 1.00 83.25 171 HIS A C 1
ATOM 1405 O O . HIS A 1 171 ? 13.792 9.568 -8.018 1.00 83.25 171 HIS A O 1
ATOM 1411 N N . TRP A 1 172 ? 14.786 8.646 -6.231 1.00 82.69 172 TRP A N 1
ATOM 1412 C CA . TRP A 1 172 ? 15.942 8.228 -7.003 1.00 82.69 172 TRP A CA 1
ATOM 1413 C C . TRP A 1 172 ? 15.527 7.146 -7.996 1.00 82.69 172 TRP A C 1
ATOM 1415 O O . TRP A 1 172 ? 14.892 6.151 -7.633 1.00 82.69 172 TRP A O 1
ATOM 1425 N N . ARG A 1 173 ? 15.917 7.340 -9.253 1.00 80.06 173 ARG A N 1
ATOM 1426 C CA . ARG A 1 173 ? 15.699 6.390 -10.338 1.00 80.06 173 ARG A CA 1
ATOM 1427 C C . ARG A 1 173 ? 16.912 6.387 -11.247 1.00 80.06 173 ARG A C 1
ATOM 1429 O O . ARG A 1 173 ? 17.452 7.449 -11.556 1.00 80.06 173 ARG A O 1
ATOM 1436 N N . THR A 1 174 ? 17.302 5.212 -11.722 1.00 81.75 174 THR A N 1
ATOM 1437 C CA . THR A 1 174 ? 18.248 5.127 -12.837 1.00 81.75 174 THR A CA 1
ATOM 1438 C C . THR A 1 174 ? 17.456 4.934 -14.123 1.00 81.75 174 THR A C 1
ATOM 1440 O O . THR A 1 174 ? 16.796 3.903 -14.244 1.00 81.75 174 THR A O 1
ATOM 1443 N N . PRO A 1 175 ? 17.469 5.891 -15.069 1.00 87.75 175 PRO A N 1
ATOM 1444 C CA . PRO A 1 175 ? 16.846 5.687 -16.371 1.00 87.75 175 PRO A CA 1
ATOM 1445 C C . PRO A 1 175 ? 17.480 4.480 -17.066 1.00 87.75 175 PRO A C 1
ATOM 1447 O O . PRO A 1 175 ? 18.692 4.460 -17.291 1.00 87.75 175 PRO A O 1
ATOM 1450 N N . LEU A 1 176 ? 16.667 3.476 -17.383 1.00 90.75 176 LEU A N 1
ATOM 1451 C CA . LEU A 1 176 ? 17.110 2.310 -18.134 1.00 90.75 176 LEU A CA 1
ATOM 1452 C C . LEU A 1 176 ? 16.976 2.578 -19.632 1.00 90.75 176 LEU A C 1
ATOM 1454 O O . LEU A 1 176 ? 16.102 3.314 -20.088 1.00 90.75 176 LEU A O 1
ATOM 1458 N N . LYS A 1 177 ? 17.859 1.972 -20.419 1.00 92.38 177 LYS A N 1
ATOM 1459 C CA . LYS A 1 177 ? 17.728 1.956 -21.877 1.00 92.38 177 LYS A CA 1
ATOM 1460 C C . LYS A 1 177 ? 16.777 0.829 -22.265 1.00 92.38 177 LYS A C 1
ATOM 1462 O O . LYS A 1 177 ? 16.752 -0.192 -21.584 1.00 92.38 177 LYS A O 1
ATOM 1467 N N . ARG A 1 178 ? 16.090 0.977 -23.406 1.00 88.44 178 ARG A N 1
ATOM 1468 C CA . ARG A 1 178 ? 15.250 -0.077 -24.017 1.00 88.44 178 ARG A CA 1
ATOM 1469 C C . ARG A 1 178 ? 14.010 -0.462 -23.194 1.00 88.44 178 ARG A C 1
ATOM 1471 O O . ARG A 1 178 ? 13.537 -1.592 -23.275 1.00 88.44 178 ARG A O 1
ATOM 1478 N N . VAL A 1 179 ? 13.478 0.490 -22.435 1.00 86.50 179 VAL A N 1
ATOM 1479 C CA . VAL A 1 179 ? 12.234 0.350 -21.669 1.00 86.50 179 VAL A CA 1
ATOM 1480 C C . VAL A 1 179 ? 11.224 1.405 -22.119 1.00 86.50 179 VAL A C 1
ATOM 1482 O O . VAL A 1 179 ? 11.621 2.489 -22.548 1.00 86.50 179 VAL A O 1
ATOM 1485 N N . GLY A 1 180 ? 9.932 1.093 -22.021 1.00 81.56 180 GLY A N 1
ATOM 1486 C CA . GLY A 1 180 ? 8.867 2.097 -22.054 1.00 81.56 180 GLY A CA 1
ATOM 1487 C C . GLY A 1 180 ? 8.841 2.913 -20.757 1.00 81.56 180 GLY A C 1
ATOM 1488 O O . GLY A 1 180 ? 9.320 2.439 -19.721 1.00 81.56 180 GLY A O 1
ATOM 1489 N N . SER A 1 181 ? 8.291 4.126 -20.817 1.00 66.56 181 SER A N 1
ATOM 1490 C CA . SER A 1 181 ? 8.163 5.059 -19.687 1.00 66.56 181 SER A CA 1
ATOM 1491 C C . SER A 1 181 ? 6.775 5.658 -19.601 1.00 66.56 181 SER A C 1
ATOM 1493 O O . SER A 1 181 ? 6.279 6.015 -20.693 1.00 66.56 181 SER A O 1
#

pLDDT: mean 91.79, std 7.08, range [62.47, 98.62]

Solvent-accessible surface area (backbone atoms only — not comparable to full-atom values): 10952 Å² total; per-residue (Å²): 131,55,50,35,37,36,42,34,43,76,62,54,64,76,56,52,32,30,42,37,30,29,49,48,20,41,45,72,69,38,68,78,48,60,46,35,22,79,47,49,70,51,57,76,58,53,40,78,36,90,70,56,48,92,66,70,91,81,55,85,79,52,50,76,39,81,62,56,47,74,51,70,84,35,59,93,77,48,101,63,61,73,61,49,20,41,22,51,42,48,22,66,74,69,74,51,82,43,69,80,85,62,103,54,53,57,76,44,74,51,74,63,68,73,66,50,78,51,76,54,35,79,74,74,43,85,70,83,68,43,81,40,71,58,53,46,52,83,92,55,57,90,77,53,73,64,65,69,56,57,46,52,54,52,60,73,33,59,99,75,53,52,38,35,54,54,78,66,85,93,36,52,64,60,89,65,80,91,48,47,120

Foldseek 3Di:
DAQEEEEEEADDPVLVLLLQLLLVLVCVVPPPNYAYAYHYNCCLQCPPPPSYDHDDPPDPRYHYDHFDFCCVVCVVPDPDDSSCRRNVRCCVVVVHHRDRPDPTGDGDDDPCRVVDQDVVVVVVDRDAAEEDAQFDAPVCCVPHDDNVVVQVVCVVCPPPHAYAYDDDPPTDGDDHPRHHD